Protein AF-A0A523MF58-F1 (afdb_monomer_lite)

Secondary structure (DSSP, 8-state):
-----HHHHHHHHHHHHHHHHHHHHHHTTTS-HHHHHHHHHHHHHHHHHHHHHHH----TTHHHHHHHHHHHHHHHHHH---HHHHHHHHHHHHHHHHHHHH-SSHHHHHHHHHHHHHHHHHHHHHHHHH--HHHHHHHHHHHHHGGGGS-GGG---HHHHHHHHHHHHHHHHHHHHHHHHHHHHHHHHHHHHHHT--

Foldseek 3Di:
DDQPDLVVLLVVLLVLLVVLQVQLVVVVVPDPSQVSLLVSLLVSLLVVLVVVVVPDPDPPCSVVLSVVSVVQSVVCVVVVDDSVVSNCSSLVSSLVSCCQFWDPDDVVSVVSVVLSVVLQVQLVVQCVVPVRSSRSSSSSSSSVSVVSPPPCPVTDTPVNVVVVVVVVVVVVVVVVVVVVVVVVVVVVVVVVVVVVVD

pLDDT: mean 74.12, std 12.48, range [35.06, 91.62]

Structure (mmCIF, N/CA/C/O backbone):
data_AF-A0A523MF58-F1
#
_entry.id   AF-A0A523MF58-F1
#
loop_
_atom_site.group_PDB
_atom_site.id
_atom_site.type_symbol
_atom_site.label_atom_id
_atom_site.label_alt_id
_atom_site.label_comp_id
_atom_site.label_asym_id
_atom_site.label_entity_id
_atom_site.label_seq_id
_atom_site.pdbx_PDB_ins_code
_atom_site.Cartn_x
_atom_site.Cartn_y
_atom_site.Cartn_z
_atom_site.occupancy
_atom_site.B_iso_or_equiv
_atom_site.auth_seq_id
_atom_site.auth_comp_id
_atom_site.auth_asym_id
_atom_site.auth_atom_id
_atom_site.pdbx_PDB_model_num
ATOM 1 N N . MET A 1 1 ? -2.693 -9.053 25.444 1.00 35.06 1 MET A N 1
ATOM 2 C CA . MET A 1 1 ? -2.930 -7.979 24.456 1.00 35.06 1 MET A CA 1
ATOM 3 C C . MET A 1 1 ? -1.608 -7.252 24.247 1.00 35.06 1 MET A C 1
ATOM 5 O O . MET A 1 1 ? -1.161 -6.581 25.163 1.00 35.06 1 MET A O 1
ATOM 9 N N . LYS A 1 2 ? -0.907 -7.496 23.133 1.00 36.31 2 LYS A N 1
ATOM 10 C CA . LYS A 1 2 ? 0.417 -6.910 22.864 1.00 36.31 2 LYS A CA 1
ATOM 11 C C . LYS A 1 2 ? 0.231 -5.767 21.874 1.00 36.31 2 LYS A C 1
ATOM 13 O O . LYS A 1 2 ? -0.264 -5.985 20.770 1.00 36.31 2 LYS A O 1
ATOM 18 N N . THR A 1 3 ? 0.538 -4.555 22.310 1.00 44.19 3 THR A N 1
ATOM 19 C CA . THR A 1 3 ? 0.519 -3.355 21.477 1.00 44.19 3 THR A CA 1
ATOM 20 C C . THR A 1 3 ? 1.434 -3.567 20.265 1.00 44.19 3 THR A C 1
ATOM 22 O O . THR A 1 3 ? 2.572 -4.008 20.434 1.00 44.19 3 THR A O 1
ATOM 25 N N . PRO A 1 4 ? 0.973 -3.317 19.028 1.00 50.34 4 PRO A N 1
ATOM 26 C CA . PRO A 1 4 ? 1.867 -3.330 17.880 1.00 50.34 4 PRO A CA 1
ATOM 27 C C . PRO A 1 4 ? 2.786 -2.111 17.995 1.00 50.34 4 PRO A C 1
ATOM 29 O O . PRO A 1 4 ? 2.349 -0.981 17.795 1.00 50.34 4 PRO A O 1
ATOM 32 N N . SER A 1 5 ? 4.036 -2.340 18.392 1.00 61.09 5 SER A N 1
ATOM 33 C CA . SER A 1 5 ? 5.063 -1.302 18.436 1.00 61.09 5 SER A CA 1
ATOM 34 C C . SER A 1 5 ? 5.631 -1.067 17.034 1.00 61.09 5 SER A C 1
ATOM 36 O O . SER A 1 5 ? 5.569 -1.946 16.170 1.00 61.09 5 SER A O 1
ATOM 38 N N . PHE A 1 6 ? 6.221 0.111 16.822 1.00 63.69 6 PHE A N 1
ATOM 39 C CA . PHE A 1 6 ? 7.037 0.457 15.650 1.00 63.69 6 PHE A CA 1
ATOM 40 C C . PHE A 1 6 ? 7.980 -0.686 15.221 1.00 63.69 6 PHE A C 1
ATOM 42 O O . PHE A 1 6 ? 8.139 -0.956 14.032 1.00 63.69 6 PHE A O 1
ATOM 49 N N . LEU A 1 7 ? 8.508 -1.433 16.198 1.00 66.50 7 LEU A N 1
ATOM 50 C CA . LEU A 1 7 ? 9.392 -2.577 15.996 1.00 66.50 7 LEU A CA 1
ATOM 51 C C . LEU A 1 7 ? 8.755 -3.699 15.159 1.00 66.50 7 LEU A C 1
ATOM 53 O O . LEU A 1 7 ? 9.428 -4.282 14.316 1.00 66.50 7 LEU A O 1
ATOM 57 N N . ASN A 1 8 ? 7.456 -3.973 15.329 1.00 68.50 8 ASN A N 1
ATOM 58 C CA . ASN A 1 8 ? 6.755 -4.982 14.526 1.00 68.50 8 ASN A CA 1
ATOM 59 C C . ASN A 1 8 ? 6.604 -4.533 13.066 1.00 68.50 8 ASN A C 1
ATOM 61 O O . ASN A 1 8 ? 6.704 -5.353 12.156 1.00 68.50 8 ASN A O 1
ATOM 65 N N . GLY A 1 9 ? 6.374 -3.235 12.842 1.00 67.38 9 GLY A N 1
ATOM 66 C CA . GLY A 1 9 ? 6.315 -2.652 11.501 1.00 67.38 9 GLY A CA 1
ATOM 67 C C . GLY A 1 9 ? 7.673 -2.697 10.803 1.00 67.38 9 GLY A C 1
ATOM 68 O O . GLY A 1 9 ? 7.748 -3.121 9.654 1.00 67.38 9 GLY A O 1
ATOM 69 N N . ALA A 1 10 ? 8.744 -2.349 11.519 1.00 71.44 10 ALA A N 1
ATOM 70 C CA . ALA A 1 10 ? 10.113 -2.426 11.015 1.00 71.44 10 ALA A CA 1
ATOM 71 C C . ALA A 1 10 ? 10.551 -3.875 10.731 1.00 71.44 10 ALA A C 1
ATOM 73 O O . ALA A 1 10 ? 11.113 -4.153 9.678 1.00 71.44 10 ALA A O 1
ATOM 74 N N . ALA A 1 11 ? 10.240 -4.828 11.614 1.00 74.00 11 ALA A N 1
ATOM 75 C CA . ALA A 1 11 ? 10.545 -6.241 11.382 1.00 74.00 11 ALA A CA 1
ATOM 76 C C . ALA A 1 11 ? 9.793 -6.801 10.160 1.00 74.00 11 ALA A C 1
ATOM 78 O O . ALA A 1 11 ? 10.375 -7.517 9.345 1.00 74.00 11 ALA A O 1
ATOM 79 N N . LEU A 1 12 ? 8.517 -6.437 9.987 1.00 74.06 12 LEU A N 1
ATOM 80 C CA . LEU A 1 12 ? 7.743 -6.820 8.805 1.00 74.06 12 LEU A CA 1
ATOM 81 C C . LEU A 1 12 ? 8.295 -6.177 7.527 1.00 74.06 12 LEU A C 1
ATOM 83 O O . LEU A 1 12 ? 8.393 -6.853 6.506 1.00 74.06 12 LEU A O 1
ATOM 87 N N . ALA A 1 13 ? 8.679 -4.900 7.586 1.00 78.31 13 ALA A N 1
ATOM 88 C CA . ALA A 1 13 ? 9.340 -4.202 6.486 1.00 78.31 13 ALA A CA 1
ATOM 89 C C . ALA A 1 13 ? 10.620 -4.925 6.048 1.00 78.31 13 ALA A C 1
ATOM 91 O O . ALA A 1 13 ? 10.900 -5.006 4.856 1.00 78.31 13 ALA A O 1
ATOM 92 N N . PHE A 1 14 ? 11.363 -5.490 7.005 1.00 78.56 14 PHE A N 1
ATOM 93 C CA . PHE A 1 14 ? 12.621 -6.194 6.750 1.00 78.56 14 PHE A CA 1
ATOM 94 C C . PHE A 1 14 ? 12.360 -7.528 6.067 1.00 78.56 14 PHE A C 1
ATOM 96 O O . PHE A 1 14 ? 12.978 -7.866 5.062 1.00 78.56 14 PHE A O 1
ATOM 103 N N . ALA A 1 15 ? 11.387 -8.276 6.587 1.00 79.81 15 ALA A N 1
ATOM 104 C CA . ALA A 1 15 ? 10.968 -9.530 5.984 1.00 79.81 15 ALA A CA 1
ATOM 105 C C . ALA A 1 15 ? 10.456 -9.314 4.549 1.00 79.81 15 ALA A C 1
ATOM 107 O O . ALA A 1 15 ? 10.828 -10.059 3.644 1.00 79.81 15 ALA A O 1
ATOM 108 N N . LEU A 1 16 ? 9.652 -8.268 4.326 1.00 79.94 16 LEU A N 1
ATOM 109 C CA . LEU A 1 16 ? 9.151 -7.903 3.000 1.00 79.94 16 LEU A CA 1
ATOM 110 C C . LEU A 1 16 ? 10.267 -7.441 2.059 1.00 79.94 16 LEU A C 1
ATOM 112 O O . LEU A 1 16 ? 10.221 -7.794 0.885 1.00 79.94 16 LEU A O 1
ATOM 116 N N . SER A 1 17 ? 11.265 -6.690 2.536 1.00 80.62 17 SER A N 1
ATOM 117 C CA . SER A 1 17 ? 12.376 -6.238 1.689 1.00 80.62 17 SER A CA 1
ATOM 118 C C . SER A 1 17 ? 13.278 -7.393 1.256 1.00 80.62 17 SER A C 1
ATOM 120 O O . SER A 1 17 ? 13.637 -7.466 0.081 1.00 80.62 17 SER A O 1
ATOM 122 N N . ILE A 1 18 ? 13.573 -8.339 2.155 1.00 83.25 18 ILE A N 1
ATOM 123 C CA . ILE A 1 18 ? 14.303 -9.569 1.817 1.00 83.25 18 ILE A CA 1
ATOM 124 C C . ILE A 1 18 ? 13.501 -10.407 0.823 1.00 83.25 18 ILE A C 1
ATOM 126 O O . ILE A 1 18 ? 14.042 -10.822 -0.201 1.00 83.25 18 ILE A O 1
ATOM 130 N N . ALA A 1 19 ? 12.210 -10.628 1.091 1.00 83.12 19 ALA A N 1
ATOM 131 C CA . ALA A 1 19 ? 11.350 -11.403 0.203 1.00 83.12 19 ALA A CA 1
ATOM 132 C C . ALA A 1 19 ? 11.258 -10.766 -1.191 1.00 83.12 19 ALA A C 1
ATOM 134 O O . ALA A 1 19 ? 11.396 -11.463 -2.191 1.00 83.12 19 ALA A O 1
ATOM 135 N N . ALA A 1 20 ? 11.088 -9.443 -1.265 1.00 80.75 20 ALA A N 1
ATOM 136 C CA . ALA A 1 20 ? 11.040 -8.706 -2.523 1.00 80.75 20 ALA A CA 1
ATOM 137 C C . ALA A 1 20 ? 12.360 -8.797 -3.298 1.00 80.75 20 ALA A C 1
ATOM 139 O O . ALA A 1 20 ? 12.340 -9.021 -4.505 1.00 80.75 20 ALA A O 1
ATOM 140 N N . ALA A 1 21 ? 13.501 -8.666 -2.617 1.00 82.56 21 ALA A N 1
ATOM 141 C CA . ALA A 1 21 ? 14.813 -8.790 -3.242 1.00 82.56 21 ALA A CA 1
ATOM 142 C C . ALA A 1 21 ? 15.069 -10.212 -3.767 1.00 82.56 21 ALA A C 1
ATOM 144 O O . ALA A 1 21 ? 15.533 -10.373 -4.895 1.00 82.56 21 ALA A O 1
ATOM 145 N N . ALA A 1 22 ? 14.717 -11.239 -2.987 1.00 84.31 22 ALA A N 1
ATOM 146 C CA . ALA A 1 22 ? 14.848 -12.638 -3.386 1.00 84.31 22 ALA A CA 1
ATOM 147 C C . ALA A 1 22 ? 13.926 -12.992 -4.565 1.00 84.31 22 ALA A C 1
ATOM 149 O O . ALA A 1 22 ? 14.372 -13.617 -5.529 1.00 84.31 22 ALA A O 1
ATOM 150 N N . LEU A 1 23 ? 12.659 -12.552 -4.531 1.00 84.50 23 LEU A N 1
ATOM 151 C CA . LEU A 1 23 ? 11.741 -12.714 -5.662 1.00 84.50 23 LEU A CA 1
ATOM 152 C C . LEU A 1 23 ? 12.266 -11.986 -6.896 1.00 84.50 23 LEU A C 1
ATOM 154 O O . LEU A 1 23 ? 12.261 -12.570 -7.971 1.00 84.50 23 LEU A O 1
ATOM 158 N N . PHE A 1 24 ? 12.739 -10.744 -6.755 1.00 84.00 24 PHE A N 1
ATOM 159 C CA . PHE A 1 24 ? 13.286 -9.998 -7.884 1.00 84.00 24 PHE A CA 1
ATOM 160 C C . PHE A 1 24 ? 14.450 -10.751 -8.527 1.00 84.00 24 PHE A C 1
ATOM 162 O O . PHE A 1 24 ? 14.416 -10.989 -9.726 1.00 84.00 24 PHE A O 1
ATOM 169 N N . ALA A 1 25 ? 15.437 -11.179 -7.736 1.00 84.56 25 ALA A N 1
ATOM 170 C CA . ALA A 1 25 ? 16.630 -11.854 -8.240 1.00 84.56 25 ALA A CA 1
ATOM 171 C C . ALA A 1 25 ? 16.334 -13.202 -8.918 1.00 84.56 25 ALA A C 1
ATOM 173 O O . ALA A 1 25 ? 17.020 -13.572 -9.864 1.00 84.56 25 ALA A O 1
ATOM 174 N N . THR A 1 26 ? 15.328 -13.938 -8.439 1.00 87.62 26 THR A N 1
ATOM 175 C CA . THR A 1 26 ? 14.958 -15.247 -9.001 1.00 87.62 26 THR A CA 1
ATOM 176 C C . THR A 1 26 ? 14.055 -15.119 -10.225 1.00 87.62 26 THR A C 1
ATOM 178 O O . THR A 1 26 ? 14.286 -15.797 -11.223 1.00 87.62 26 THR A O 1
ATOM 181 N N . LEU A 1 27 ? 13.058 -14.227 -10.203 1.00 82.06 27 LEU A N 1
ATOM 182 C CA . LEU A 1 27 ? 12.156 -14.038 -11.343 1.00 82.06 27 LEU A CA 1
ATOM 183 C C . LEU A 1 27 ? 12.845 -13.365 -12.528 1.00 82.06 27 LEU A C 1
ATOM 185 O O . LEU A 1 27 ? 12.504 -13.689 -13.662 1.00 82.06 27 LEU A O 1
ATOM 189 N N . THR A 1 28 ? 13.807 -12.464 -12.308 1.00 85.44 28 THR A N 1
ATOM 190 C CA . THR A 1 28 ? 14.527 -11.804 -13.413 1.00 85.44 28 THR A CA 1
ATOM 191 C C . THR A 1 28 ? 15.417 -12.752 -14.211 1.00 85.44 28 THR A C 1
ATOM 193 O O . THR A 1 28 ? 15.794 -12.416 -15.330 1.00 85.44 28 THR A O 1
ATOM 196 N N . MET A 1 29 ? 15.717 -13.948 -13.686 1.00 85.69 29 MET A N 1
ATOM 197 C CA . MET A 1 29 ? 16.413 -14.992 -14.447 1.00 85.69 29 MET A CA 1
ATOM 198 C C . MET A 1 29 ? 15.556 -15.555 -15.586 1.00 85.69 29 MET A C 1
ATOM 200 O O . MET A 1 29 ? 16.098 -16.061 -16.563 1.00 85.69 29 MET A O 1
ATOM 204 N N . VAL A 1 30 ? 14.228 -15.485 -15.458 1.00 84.88 30 VAL A N 1
ATOM 205 C CA . VAL A 1 30 ? 13.276 -16.111 -16.391 1.00 84.88 30 VAL A CA 1
ATOM 206 C C . VAL A 1 30 ? 12.402 -15.069 -17.095 1.00 84.88 30 VAL A C 1
ATOM 208 O O . VAL A 1 30 ? 11.995 -15.260 -18.238 1.00 84.88 30 VAL A O 1
ATOM 211 N N . ILE A 1 31 ? 12.104 -13.957 -16.424 1.00 85.50 31 ILE A N 1
ATOM 212 C CA . ILE A 1 31 ? 11.139 -12.942 -16.849 1.00 85.50 31 ILE A CA 1
ATOM 213 C C . ILE A 1 31 ? 11.852 -11.602 -17.041 1.00 85.50 31 ILE A C 1
ATOM 215 O O . ILE A 1 31 ? 12.745 -11.238 -16.277 1.00 85.50 31 ILE A O 1
ATOM 219 N N . MET A 1 32 ? 11.414 -10.815 -18.030 1.00 85.31 32 MET A N 1
ATOM 220 C CA . MET A 1 32 ? 11.931 -9.462 -18.243 1.00 85.31 32 MET A CA 1
ATOM 221 C C . MET A 1 32 ? 11.822 -8.595 -16.973 1.00 85.31 32 MET A C 1
ATOM 223 O O . MET A 1 32 ? 10.729 -8.496 -16.402 1.00 85.31 32 MET A O 1
ATOM 227 N N . PRO A 1 33 ? 12.892 -7.879 -16.571 1.00 79.81 33 PRO A N 1
ATOM 228 C CA . PRO A 1 33 ? 12.916 -7.103 -15.328 1.00 79.81 33 PRO A CA 1
ATOM 229 C C . PRO A 1 33 ? 11.774 -6.092 -15.185 1.00 79.81 33 PRO A C 1
ATOM 231 O O . PRO A 1 33 ? 11.258 -5.889 -14.086 1.00 79.81 33 PRO A O 1
ATOM 234 N N . GLY A 1 34 ? 11.334 -5.498 -16.300 1.00 80.00 34 GLY A N 1
ATOM 235 C CA . GLY A 1 34 ? 10.202 -4.573 -16.314 1.00 80.00 34 GLY A CA 1
ATOM 236 C C . GLY A 1 34 ? 8.901 -5.220 -15.834 1.00 80.00 34 GLY A C 1
ATOM 237 O O . GLY A 1 34 ? 8.190 -4.630 -15.025 1.00 80.00 34 GLY A O 1
ATOM 238 N N . VAL A 1 35 ? 8.610 -6.452 -16.259 1.00 82.62 35 VAL A N 1
ATOM 239 C CA . VAL A 1 35 ? 7.400 -7.185 -15.847 1.00 82.62 35 VAL A CA 1
ATOM 240 C C . VAL A 1 35 ? 7.486 -7.571 -14.371 1.00 82.62 35 VAL A C 1
ATOM 242 O O . VAL A 1 35 ? 6.523 -7.379 -13.628 1.00 82.62 35 VAL A O 1
ATOM 245 N N . VAL A 1 36 ? 8.660 -8.023 -13.918 1.00 84.44 36 VAL A N 1
ATOM 246 C CA . VAL A 1 36 ? 8.889 -8.396 -12.513 1.00 84.44 36 VAL A CA 1
ATOM 247 C C . VAL A 1 36 ? 8.639 -7.212 -11.576 1.00 84.44 36 VAL A C 1
ATOM 249 O O . VAL A 1 36 ? 8.019 -7.382 -10.529 1.00 84.44 36 VAL A O 1
ATOM 252 N N . MET A 1 37 ? 9.040 -5.997 -11.962 1.00 82.44 37 MET A N 1
ATOM 253 C CA . MET A 1 37 ? 8.777 -4.794 -11.164 1.00 82.44 37 MET A CA 1
ATOM 254 C C . MET A 1 37 ? 7.284 -4.499 -10.995 1.00 82.44 37 MET A C 1
ATOM 256 O O . MET A 1 37 ? 6.855 -4.172 -9.890 1.00 82.44 37 MET A O 1
ATOM 260 N N . HIS A 1 38 ? 6.472 -4.666 -12.044 1.00 81.88 38 HIS A N 1
ATOM 261 C CA . HIS A 1 38 ? 5.018 -4.483 -11.943 1.00 81.88 38 HIS A CA 1
ATOM 262 C C . HIS A 1 38 ? 4.400 -5.479 -10.955 1.00 81.88 38 HIS A C 1
ATOM 264 O O . HIS A 1 38 ? 3.568 -5.110 -10.124 1.00 81.88 38 HIS A O 1
ATOM 270 N N . TRP A 1 39 ? 4.860 -6.731 -11.001 1.00 83.31 39 TRP A N 1
ATOM 271 C CA . TRP A 1 39 ? 4.389 -7.798 -10.122 1.00 83.31 39 TRP A CA 1
ATOM 272 C C . TRP A 1 39 ? 4.818 -7.574 -8.674 1.00 83.31 39 TRP A C 1
ATOM 274 O O . TRP A 1 39 ? 4.022 -7.778 -7.758 1.00 83.31 39 TRP A O 1
ATOM 284 N N . LEU A 1 40 ? 6.046 -7.098 -8.458 1.00 83.44 40 LEU A N 1
ATOM 285 C CA . LEU A 1 40 ? 6.534 -6.739 -7.131 1.00 83.44 40 LEU A CA 1
ATOM 286 C C . LEU A 1 40 ? 5.720 -5.599 -6.529 1.00 83.44 40 LEU A C 1
ATOM 288 O O . LEU A 1 40 ? 5.261 -5.738 -5.400 1.00 83.44 40 LEU A O 1
ATOM 292 N N . ILE A 1 41 ? 5.485 -4.513 -7.271 1.00 84.50 41 ILE A N 1
ATOM 293 C CA . ILE A 1 41 ? 4.687 -3.373 -6.791 1.00 84.50 41 ILE A CA 1
ATOM 294 C C . ILE A 1 41 ? 3.281 -3.838 -6.384 1.00 84.50 41 ILE A C 1
ATOM 296 O O . ILE A 1 41 ? 2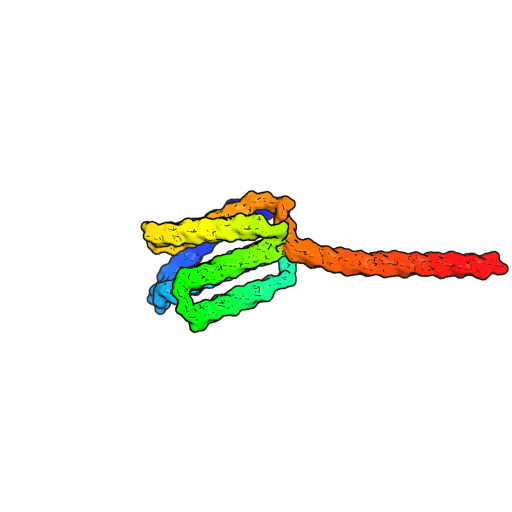.828 -3.545 -5.273 1.00 84.50 41 ILE A O 1
ATOM 300 N N . ALA A 1 42 ? 2.613 -4.608 -7.247 1.00 84.50 42 ALA A N 1
ATOM 301 C CA . ALA A 1 42 ? 1.276 -5.126 -6.974 1.00 84.50 42 ALA A CA 1
ATOM 302 C C . ALA A 1 42 ? 1.253 -6.089 -5.774 1.00 84.50 42 ALA A C 1
ATOM 304 O O . ALA A 1 42 ? 0.379 -5.984 -4.911 1.00 84.50 42 ALA A O 1
ATOM 305 N N . GLY A 1 43 ? 2.229 -6.998 -5.688 1.00 83.50 43 GLY A N 1
ATOM 306 C CA . GLY A 1 43 ? 2.343 -7.982 -4.613 1.00 83.50 43 GLY A CA 1
ATOM 307 C C . GLY A 1 43 ? 2.667 -7.355 -3.257 1.00 83.50 43 GLY A C 1
ATOM 308 O O . GLY A 1 43 ? 2.022 -7.680 -2.260 1.00 83.50 43 GLY A O 1
ATOM 309 N N . LEU A 1 44 ? 3.613 -6.413 -3.210 1.00 81.94 44 LEU A N 1
ATOM 310 C CA . LEU A 1 44 ? 3.973 -5.666 -1.999 1.00 81.94 44 LEU A CA 1
ATOM 311 C C . LEU A 1 44 ? 2.800 -4.819 -1.502 1.00 81.94 44 LEU A C 1
ATOM 313 O O . LEU A 1 44 ? 2.496 -4.829 -0.307 1.00 81.94 44 LEU A O 1
ATOM 317 N N . GLY A 1 45 ? 2.103 -4.132 -2.410 1.00 79.94 45 GLY A N 1
ATOM 318 C CA . GLY A 1 45 ? 0.910 -3.369 -2.059 1.00 79.94 45 GLY A CA 1
ATOM 319 C C . GLY A 1 45 ? -0.234 -4.260 -1.557 1.00 79.94 45 GLY A C 1
ATOM 320 O O . GLY A 1 45 ? -0.888 -3.914 -0.570 1.00 79.94 45 GLY A O 1
ATOM 321 N N . LEU A 1 46 ? -0.433 -5.447 -2.149 1.00 81.25 46 LEU A N 1
ATOM 322 C CA . LEU A 1 46 ? -1.427 -6.412 -1.671 1.00 81.25 46 LEU A CA 1
ATOM 323 C C . LEU A 1 46 ? -1.061 -6.931 -0.279 1.00 81.25 46 LEU A C 1
ATOM 325 O O . LEU A 1 46 ? -1.906 -6.940 0.614 1.00 81.25 46 LEU A O 1
ATOM 329 N N . ALA A 1 47 ? 0.194 -7.341 -0.074 1.00 79.94 47 ALA A N 1
ATOM 330 C CA . ALA A 1 47 ? 0.680 -7.841 1.209 1.00 79.94 47 ALA A CA 1
ATOM 331 C C . ALA A 1 47 ? 0.482 -6.802 2.322 1.00 79.94 47 ALA A C 1
ATOM 333 O O . ALA A 1 47 ? 0.016 -7.129 3.417 1.00 79.94 47 ALA A O 1
ATOM 334 N N . TYR A 1 48 ? 0.764 -5.535 2.019 1.00 76.44 48 TYR A N 1
ATOM 335 C CA . TYR A 1 48 ? 0.545 -4.433 2.943 1.00 76.44 48 TYR A CA 1
ATOM 336 C C . TYR A 1 48 ? -0.945 -4.168 3.212 1.00 76.44 48 TYR A C 1
ATOM 338 O O . TYR A 1 48 ? -1.349 -4.028 4.369 1.00 76.44 48 TYR A O 1
ATOM 346 N N . THR A 1 49 ? -1.787 -4.183 2.177 1.00 74.44 49 THR A N 1
ATOM 347 C CA . THR A 1 49 ? -3.248 -4.104 2.317 1.00 74.44 49 THR A CA 1
ATOM 348 C C . THR A 1 49 ? -3.784 -5.232 3.204 1.00 74.44 49 THR A C 1
ATOM 350 O O . THR A 1 49 ? -4.548 -4.985 4.136 1.00 74.44 49 THR A O 1
ATOM 353 N N . LEU A 1 50 ? -3.339 -6.473 2.999 1.00 77.38 50 LEU A N 1
ATOM 354 C CA . LEU A 1 50 ? -3.726 -7.616 3.829 1.00 77.38 50 LEU A CA 1
ATOM 355 C C . LEU A 1 50 ? -3.266 -7.461 5.283 1.00 77.38 50 LEU A C 1
ATOM 357 O O . LEU A 1 50 ? -4.004 -7.821 6.204 1.00 77.38 50 LEU A O 1
ATOM 361 N N . TYR A 1 51 ? -2.073 -6.907 5.505 1.00 73.12 51 TYR A N 1
ATOM 362 C CA . TYR A 1 51 ? -1.583 -6.585 6.843 1.00 73.12 51 TYR A CA 1
ATOM 363 C C . TYR A 1 51 ? -2.470 -5.543 7.542 1.00 73.12 51 TYR A C 1
ATOM 365 O O . TYR A 1 51 ? -2.861 -5.755 8.693 1.00 73.12 51 TYR A O 1
ATOM 373 N N . LEU A 1 52 ? -2.866 -4.474 6.842 1.00 66.75 52 LEU A N 1
ATOM 374 C CA . LEU A 1 52 ? -3.827 -3.479 7.338 1.00 66.75 52 LEU A CA 1
ATOM 375 C C . LEU A 1 52 ? -5.183 -4.117 7.668 1.00 66.75 52 LEU A C 1
ATOM 377 O O . LEU A 1 52 ? -5.714 -3.915 8.761 1.00 66.75 52 LEU A O 1
ATOM 381 N N . LEU A 1 53 ? -5.711 -4.945 6.762 1.00 67.81 53 LEU A N 1
ATOM 382 C CA . LEU A 1 53 ? -6.978 -5.652 6.952 1.00 67.81 53 LEU A CA 1
ATOM 383 C C . LEU A 1 53 ? -6.925 -6.630 8.125 1.00 67.81 53 LEU A C 1
ATOM 385 O O . LEU A 1 53 ? -7.948 -6.872 8.760 1.00 67.81 53 LEU A O 1
ATOM 389 N N . ARG A 1 54 ? -5.771 -7.240 8.420 1.00 67.06 54 ARG A N 1
ATOM 390 C CA . ARG A 1 54 ? -5.587 -8.117 9.589 1.00 67.06 54 ARG A CA 1
ATOM 391 C C . ARG A 1 54 ? -5.673 -7.373 10.916 1.00 67.06 54 ARG A C 1
ATOM 393 O O . ARG A 1 54 ? -6.033 -7.997 11.909 1.00 67.06 54 ARG A O 1
ATOM 400 N N . GLN A 1 55 ? -5.391 -6.074 10.933 1.00 64.56 55 GLN A N 1
ATOM 401 C CA . GLN A 1 55 ? -5.494 -5.263 12.145 1.00 64.56 55 GLN A CA 1
ATOM 402 C C . GLN A 1 55 ? -6.908 -4.734 12.414 1.00 64.56 55 GLN A C 1
ATOM 404 O O . GLN A 1 55 ? -7.191 -4.337 13.544 1.00 64.56 55 GLN A O 1
ATOM 409 N N . THR A 1 56 ? -7.806 -4.726 11.425 1.00 61.56 56 THR A N 1
ATOM 410 C CA . THR A 1 56 ? -9.182 -4.243 11.595 1.00 61.56 56 THR A CA 1
ATOM 411 C C . THR A 1 56 ? -10.136 -5.345 12.069 1.00 61.56 56 THR A C 1
ATOM 413 O O . THR A 1 56 ? -10.145 -6.465 11.565 1.00 61.56 56 THR A O 1
ATOM 416 N N . VAL A 1 57 ? -10.975 -5.008 13.057 1.00 52.56 57 VAL A N 1
ATOM 417 C CA . VAL A 1 57 ? -11.983 -5.911 13.657 1.00 52.56 57 VAL A CA 1
ATOM 418 C C . VAL A 1 57 ? -13.247 -6.020 12.781 1.00 52.56 57 VAL A C 1
ATOM 420 O O . VAL A 1 57 ? -13.996 -6.992 12.871 1.00 52.56 57 VAL A O 1
ATOM 423 N N . ALA A 1 58 ? -13.475 -5.053 11.886 1.00 54.38 58 ALA A N 1
ATOM 424 C CA . ALA A 1 58 ? -14.620 -5.034 10.981 1.00 54.38 58 ALA A CA 1
ATOM 425 C C . ALA A 1 58 ? -14.471 -6.090 9.865 1.00 54.38 58 ALA A C 1
ATOM 427 O O . ALA A 1 58 ? -13.566 -6.018 9.033 1.00 54.38 58 ALA A O 1
ATOM 428 N N . ARG A 1 59 ? -15.375 -7.082 9.836 1.00 54.03 59 ARG A N 1
ATOM 429 C CA . ARG A 1 59 ? -15.390 -8.145 8.807 1.00 54.03 59 ARG A CA 1
ATOM 430 C C . ARG A 1 59 ? -15.966 -7.682 7.465 1.00 54.03 59 ARG A C 1
ATOM 432 O O . ARG A 1 59 ? -15.618 -8.248 6.431 1.00 54.03 59 ARG A O 1
ATOM 439 N N . VAL A 1 60 ? -16.821 -6.661 7.474 1.00 54.44 60 VAL A N 1
ATOM 440 C CA . VAL A 1 60 ? -17.530 -6.170 6.285 1.00 54.44 60 VAL A CA 1
ATOM 441 C C . VAL A 1 60 ? -16.596 -5.267 5.468 1.00 54.44 60 VAL A C 1
ATOM 443 O O . VAL A 1 60 ? -16.011 -4.329 6.003 1.00 54.44 60 VAL A O 1
ATOM 446 N N . GLY A 1 61 ? -16.406 -5.582 4.183 1.00 64.31 61 GLY A N 1
ATOM 447 C CA . GLY A 1 61 ? -15.577 -4.804 3.246 1.00 64.31 61 GLY A CA 1
ATOM 448 C C . GLY A 1 61 ? -14.183 -5.373 2.949 1.00 64.31 61 GLY A C 1
ATOM 449 O O . GLY A 1 61 ? -13.533 -4.922 2.007 1.00 64.31 61 GLY A O 1
ATOM 450 N N . ARG A 1 62 ? -13.723 -6.401 3.683 1.00 73.06 62 ARG A N 1
ATOM 451 C CA . ARG A 1 62 ? -12.406 -7.033 3.442 1.00 73.06 62 ARG A CA 1
ATOM 452 C C . ARG A 1 62 ? -12.326 -7.676 2.059 1.00 73.06 62 ARG A C 1
ATOM 454 O O . ARG A 1 62 ? -11.386 -7.424 1.315 1.00 73.06 62 ARG A O 1
ATOM 461 N N . VAL A 1 63 ? -13.341 -8.469 1.715 1.00 78.69 63 VAL A N 1
ATOM 462 C CA . VAL A 1 63 ? -13.435 -9.138 0.409 1.00 78.69 63 VAL A CA 1
ATOM 463 C C . VAL A 1 63 ? -13.531 -8.105 -0.708 1.00 78.69 63 VAL A C 1
ATOM 465 O O . VAL A 1 63 ? -12.814 -8.212 -1.692 1.00 78.69 63 VAL A O 1
ATOM 468 N N . THR A 1 64 ? -14.338 -7.059 -0.522 1.00 81.31 64 THR A N 1
ATOM 469 C CA . THR A 1 64 ? -14.492 -5.975 -1.498 1.00 81.31 64 THR A CA 1
ATOM 470 C C . THR A 1 64 ? -13.181 -5.231 -1.727 1.00 81.31 64 THR A C 1
ATOM 472 O O . THR A 1 64 ? -12.831 -4.953 -2.864 1.00 81.31 64 THR A O 1
ATOM 475 N N . THR A 1 65 ? -12.414 -4.968 -0.665 1.00 81.31 65 THR A N 1
ATOM 476 C CA . THR A 1 65 ? -11.106 -4.305 -0.766 1.00 81.31 65 THR A CA 1
ATOM 477 C C . THR A 1 65 ? -10.103 -5.157 -1.539 1.00 81.31 65 THR A C 1
ATOM 479 O O . THR A 1 65 ? -9.416 -4.647 -2.419 1.00 81.31 65 THR A O 1
ATOM 482 N N . VAL A 1 66 ? -10.043 -6.462 -1.256 1.00 83.50 66 VAL A N 1
ATOM 483 C CA . VAL A 1 66 ? -9.178 -7.390 -2.001 1.00 83.50 66 VAL A CA 1
ATOM 484 C C . VAL A 1 66 ? -9.634 -7.509 -3.457 1.00 83.50 66 VAL A C 1
ATOM 486 O O . VAL A 1 66 ? -8.799 -7.483 -4.352 1.00 83.50 66 VAL A O 1
ATOM 489 N N . ALA A 1 67 ? -10.941 -7.570 -3.713 1.00 85.25 67 ALA A N 1
ATOM 490 C CA . ALA A 1 67 ? -11.486 -7.620 -5.066 1.00 85.25 67 ALA A CA 1
ATOM 491 C C . ALA A 1 67 ? -11.135 -6.357 -5.867 1.00 85.25 67 ALA A C 1
ATOM 493 O O . ALA A 1 67 ? -10.612 -6.469 -6.971 1.00 85.25 67 ALA A O 1
ATOM 494 N N . VAL A 1 68 ? -11.344 -5.165 -5.295 1.00 85.50 68 VAL A N 1
ATOM 495 C CA . VAL A 1 68 ? -10.944 -3.887 -5.909 1.00 85.50 68 VAL A CA 1
ATOM 496 C C . VAL A 1 68 ? -9.440 -3.861 -6.166 1.00 85.50 68 VAL A C 1
ATOM 498 O O . VAL A 1 68 ? -9.020 -3.431 -7.238 1.00 85.50 68 VAL A O 1
ATOM 501 N N . TRP A 1 69 ? -8.635 -4.383 -5.234 1.00 89.06 69 TRP A N 1
ATOM 502 C CA . TRP A 1 69 ? -7.194 -4.487 -5.426 1.00 89.06 69 TRP A CA 1
ATOM 503 C C . TRP A 1 69 ? -6.831 -5.359 -6.629 1.00 89.06 69 TRP A C 1
ATOM 505 O O . TRP A 1 69 ? -6.097 -4.918 -7.511 1.00 89.06 69 TRP A O 1
ATOM 515 N N . CYS A 1 70 ? -7.381 -6.573 -6.699 1.00 86.88 70 CYS A N 1
ATOM 516 C CA . CYS A 1 70 ? -7.147 -7.492 -7.809 1.00 86.88 70 CYS A CA 1
ATOM 517 C C . CYS A 1 70 ? -7.600 -6.898 -9.148 1.00 86.88 70 CYS A C 1
ATOM 519 O O . CYS A 1 70 ? -6.865 -6.992 -10.127 1.00 86.88 70 CYS A O 1
ATOM 521 N N . ILE A 1 71 ? -8.767 -6.248 -9.186 1.00 88.56 71 ILE A N 1
ATOM 522 C CA . ILE A 1 71 ? -9.273 -5.572 -10.388 1.00 88.56 71 ILE A CA 1
ATOM 523 C C . ILE A 1 71 ? -8.313 -4.456 -10.816 1.00 88.56 71 ILE A C 1
ATOM 525 O O . ILE A 1 71 ? -7.964 -4.379 -11.991 1.00 88.56 71 ILE A O 1
ATOM 529 N N . GLY A 1 72 ? -7.840 -3.633 -9.875 1.00 86.31 72 GLY A N 1
ATOM 530 C CA . GLY A 1 72 ? -6.861 -2.579 -10.145 1.00 86.31 72 GLY A CA 1
ATOM 531 C C . GLY A 1 72 ? -5.558 -3.130 -10.725 1.00 86.31 72 GLY A C 1
ATOM 532 O O . GLY A 1 72 ? -5.074 -2.631 -11.739 1.00 86.31 72 GLY A O 1
ATOM 533 N N . THR A 1 73 ? -5.029 -4.212 -10.147 1.00 87.06 73 THR A N 1
ATOM 534 C CA . THR A 1 73 ? -3.828 -4.884 -10.660 1.00 87.06 73 THR A CA 1
ATOM 535 C C . THR A 1 73 ? -4.042 -5.438 -12.072 1.00 87.06 73 THR A C 1
ATOM 537 O O . THR A 1 73 ? -3.218 -5.193 -12.954 1.00 87.06 73 THR A O 1
ATOM 540 N N . VAL A 1 74 ? -5.160 -6.125 -12.329 1.00 88.00 74 VAL A N 1
ATOM 541 C CA . VAL A 1 74 ? -5.483 -6.642 -13.671 1.00 88.00 74 VAL A CA 1
ATOM 542 C C . VAL A 1 74 ? -5.619 -5.498 -14.676 1.00 88.00 74 VAL A C 1
ATOM 544 O O . VAL A 1 74 ? -5.059 -5.583 -15.765 1.00 88.00 74 VAL A O 1
ATOM 547 N N . ALA A 1 75 ? -6.275 -4.397 -14.302 1.00 87.25 75 ALA A N 1
ATOM 548 C CA . ALA A 1 75 ? -6.387 -3.217 -15.153 1.00 87.25 75 ALA A CA 1
ATOM 549 C C . ALA A 1 75 ? -5.005 -2.642 -15.495 1.00 87.25 75 ALA A C 1
ATOM 551 O O . ALA A 1 75 ? -4.712 -2.419 -16.667 1.00 87.25 75 ALA A O 1
ATOM 552 N N . THR A 1 76 ? -4.111 -2.477 -14.513 1.00 86.69 76 THR A N 1
ATOM 553 C CA . THR A 1 76 ? -2.742 -2.019 -14.806 1.00 86.69 76 THR A CA 1
ATOM 554 C C . THR A 1 76 ? -1.985 -2.975 -15.722 1.00 86.69 76 THR A C 1
ATOM 556 O O . THR A 1 76 ? -1.166 -2.530 -16.513 1.00 86.69 76 THR A O 1
ATOM 559 N N . TRP A 1 77 ? -2.273 -4.274 -15.689 1.00 84.44 77 TRP A N 1
ATOM 560 C CA . TRP A 1 77 ? -1.637 -5.206 -16.612 1.00 84.44 77 TRP A CA 1
ATOM 561 C C . TRP A 1 77 ? -2.179 -5.061 -18.042 1.00 84.44 77 TRP A C 1
ATOM 563 O O . TRP A 1 77 ? -1.398 -4.941 -18.984 1.00 84.44 77 TRP A O 1
ATOM 573 N N . VAL A 1 78 ? -3.503 -4.968 -18.199 1.00 85.75 78 VAL A N 1
ATOM 574 C CA . VAL A 1 78 ? -4.172 -4.810 -19.504 1.00 85.75 78 VAL A CA 1
ATOM 575 C C . VAL A 1 78 ? -3.784 -3.500 -20.189 1.00 85.75 78 VAL A C 1
ATOM 577 O O . VAL A 1 78 ? -3.492 -3.494 -21.381 1.00 85.75 78 VAL A O 1
ATOM 580 N N . PHE A 1 79 ? -3.747 -2.394 -19.445 1.00 86.00 79 PHE A N 1
ATOM 581 C CA . PHE A 1 79 ? -3.396 -1.086 -20.001 1.00 86.00 79 PHE A CA 1
ATOM 582 C C . PHE A 1 79 ? -1.885 -0.868 -20.137 1.00 86.00 79 PHE A C 1
ATOM 584 O O . PHE A 1 79 ? -1.483 0.083 -20.801 1.00 86.00 79 PHE A O 1
ATOM 591 N N . SER A 1 80 ? -1.062 -1.725 -19.516 1.00 81.00 80 SER A N 1
ATOM 592 C CA . SER A 1 80 ? 0.408 -1.659 -19.537 1.00 81.00 80 SER A CA 1
ATOM 593 C C . SER A 1 80 ? 0.965 -0.224 -19.404 1.00 81.00 80 SER A C 1
ATOM 595 O O . SER A 1 80 ? 1.733 0.224 -20.260 1.00 81.00 80 SER A O 1
ATOM 597 N N . PRO A 1 81 ? 0.566 0.543 -18.368 1.00 80.50 81 PRO A N 1
ATOM 598 C CA . PRO A 1 81 ? 1.026 1.908 -18.186 1.00 80.50 81 PRO A CA 1
ATOM 599 C C . PRO A 1 81 ? 2.510 1.933 -17.791 1.00 80.50 81 PRO A C 1
ATOM 601 O O . PRO A 1 81 ? 3.100 0.921 -17.410 1.00 80.50 81 PRO A O 1
ATOM 604 N N . SER A 1 82 ? 3.131 3.113 -17.856 1.00 86.44 82 SER A N 1
ATOM 605 C CA . SER A 1 82 ? 4.523 3.278 -17.426 1.00 86.44 82 SER A CA 1
ATOM 606 C C . SER A 1 82 ? 4.713 2.872 -15.956 1.00 86.44 82 SER A C 1
ATOM 608 O O . SER A 1 82 ? 3.798 2.986 -15.136 1.00 86.44 82 SER A O 1
ATOM 610 N N . LEU A 1 83 ? 5.928 2.445 -15.589 1.00 80.75 83 LEU A N 1
ATOM 611 C CA . LEU A 1 83 ? 6.246 1.985 -14.228 1.00 80.75 83 LEU A CA 1
ATOM 612 C C . LEU A 1 83 ? 5.874 3.026 -13.158 1.00 80.75 83 LEU A C 1
ATOM 614 O O . LEU A 1 83 ? 5.340 2.672 -12.107 1.00 80.75 83 LEU A O 1
ATOM 618 N N . ALA A 1 84 ? 6.094 4.311 -13.447 1.00 82.38 84 ALA A N 1
ATOM 619 C CA . ALA A 1 84 ? 5.724 5.410 -12.560 1.00 82.38 84 ALA A CA 1
ATOM 620 C C . ALA A 1 84 ? 4.204 5.495 -12.338 1.00 82.38 84 ALA A C 1
ATOM 622 O O . ALA A 1 84 ? 3.761 5.642 -11.200 1.00 82.38 84 ALA A O 1
ATOM 623 N N . MET A 1 85 ? 3.395 5.345 -13.393 1.00 81.75 85 MET A N 1
ATOM 624 C CA . MET A 1 85 ? 1.935 5.314 -13.262 1.00 81.75 85 MET A CA 1
ATOM 625 C C . MET A 1 85 ? 1.472 4.092 -12.470 1.00 81.75 85 MET A C 1
ATOM 627 O O . MET A 1 85 ? 0.648 4.245 -11.572 1.00 81.75 85 MET A O 1
ATOM 631 N N . THR A 1 86 ? 2.031 2.906 -12.728 1.00 83.12 86 THR A N 1
ATOM 632 C CA . THR A 1 86 ? 1.724 1.691 -11.951 1.00 83.12 86 THR A CA 1
ATOM 633 C C . THR A 1 86 ? 1.978 1.904 -10.459 1.00 83.12 86 THR A C 1
ATOM 635 O O . THR A 1 86 ? 1.150 1.521 -9.628 1.00 83.12 86 THR A O 1
ATOM 638 N N . LEU A 1 87 ? 3.100 2.542 -10.120 1.00 82.75 87 LEU A N 1
ATOM 639 C CA . LEU A 1 87 ? 3.486 2.855 -8.749 1.00 82.75 87 LEU A CA 1
ATOM 640 C C . LEU A 1 87 ? 2.501 3.837 -8.097 1.00 82.75 87 LEU A C 1
ATOM 642 O O . LEU A 1 87 ? 2.002 3.566 -7.006 1.00 82.75 87 LEU A O 1
ATOM 646 N N . ILE A 1 88 ? 2.168 4.935 -8.782 1.00 83.94 88 ILE A N 1
ATOM 647 C CA . ILE A 1 88 ? 1.212 5.943 -8.296 1.00 83.94 88 ILE A CA 1
ATOM 648 C C . ILE A 1 88 ? -0.175 5.330 -8.089 1.00 83.94 88 ILE A C 1
ATOM 650 O O . ILE A 1 88 ? -0.792 5.580 -7.057 1.00 83.94 88 ILE A O 1
ATOM 654 N N . ILE A 1 89 ? -0.653 4.503 -9.025 1.00 85.50 89 ILE A N 1
ATOM 655 C CA . ILE A 1 89 ? -1.961 3.840 -8.929 1.00 85.50 89 ILE A CA 1
ATOM 656 C C . ILE A 1 89 ? -2.015 2.952 -7.685 1.00 85.50 89 ILE A C 1
ATOM 658 O O . ILE A 1 89 ? -2.916 3.107 -6.865 1.00 85.50 89 ILE A O 1
ATOM 662 N N . HIS A 1 90 ? -1.042 2.055 -7.503 1.00 83.69 90 HIS A N 1
ATOM 663 C CA . HIS A 1 90 ? -1.058 1.124 -6.372 1.00 83.69 90 HIS A CA 1
ATOM 664 C C . HIS A 1 90 ? -0.854 1.839 -5.031 1.00 83.69 90 HIS A C 1
ATOM 666 O O . HIS A 1 90 ? -1.542 1.514 -4.063 1.00 83.69 90 HIS A O 1
ATOM 672 N N . VAL A 1 91 ? 0.027 2.843 -4.960 1.00 81.81 91 VAL A N 1
ATOM 673 C CA . VAL A 1 91 ? 0.216 3.639 -3.735 1.00 81.81 91 VAL A CA 1
ATOM 674 C C . VAL A 1 91 ? -1.024 4.479 -3.423 1.00 81.81 91 VAL A C 1
ATOM 676 O O . VAL A 1 91 ? -1.464 4.510 -2.275 1.00 81.81 91 VAL A O 1
ATOM 679 N N . GLY A 1 92 ? -1.640 5.097 -4.432 1.00 80.50 92 GLY A N 1
ATOM 680 C CA . GLY A 1 92 ? -2.899 5.826 -4.287 1.00 80.50 92 GLY A CA 1
ATOM 681 C C . GLY A 1 92 ? -4.037 4.923 -3.812 1.00 80.50 92 GLY A C 1
ATOM 682 O O . GLY A 1 92 ? -4.819 5.313 -2.950 1.00 80.50 92 GLY A O 1
ATOM 683 N N . MET A 1 93 ? -4.091 3.682 -4.296 1.00 81.00 93 MET A N 1
ATOM 684 C CA . MET A 1 93 ? -5.082 2.700 -3.862 1.00 81.00 93 MET A CA 1
ATOM 685 C C . MET A 1 93 ? -4.877 2.301 -2.391 1.00 81.00 93 MET A C 1
ATOM 687 O O . MET A 1 93 ? -5.843 2.289 -1.630 1.00 81.00 93 MET A O 1
ATOM 691 N N . VAL A 1 94 ? -3.629 2.069 -1.952 1.00 79.69 94 VAL A N 1
ATOM 692 C CA . VAL A 1 94 ? -3.298 1.863 -0.523 1.00 79.69 94 VAL A CA 1
ATOM 693 C C . VAL A 1 94 ? -3.722 3.067 0.317 1.00 79.69 94 VAL A C 1
ATOM 695 O O . VAL A 1 94 ? -4.317 2.890 1.380 1.00 79.69 94 VAL A O 1
ATOM 698 N N . TRP A 1 95 ? -3.439 4.280 -0.159 1.00 81.25 95 TRP A N 1
ATOM 699 C CA . TRP A 1 95 ? -3.814 5.521 0.514 1.00 81.25 95 TRP A CA 1
ATOM 700 C C . TRP A 1 95 ? -5.336 5.645 0.671 1.00 81.25 95 TRP A C 1
ATOM 702 O O . TRP A 1 95 ? -5.812 5.844 1.785 1.00 81.25 95 TRP A O 1
ATOM 712 N N . ILE A 1 96 ? -6.122 5.418 -0.389 1.00 73.06 96 ILE A N 1
ATOM 713 C CA . ILE A 1 96 ? -7.596 5.435 -0.324 1.00 73.06 96 ILE A CA 1
ATOM 714 C C . ILE A 1 96 ? -8.110 4.409 0.691 1.00 73.06 96 ILE A C 1
ATOM 716 O O . ILE A 1 96 ? -8.974 4.731 1.507 1.00 73.06 96 ILE A O 1
ATOM 720 N N . ILE A 1 97 ? -7.567 3.186 0.679 1.00 72.38 97 ILE A N 1
ATOM 721 C CA . ILE A 1 97 ? -7.930 2.141 1.647 1.00 72.38 97 ILE A CA 1
ATOM 722 C C . ILE A 1 97 ? -7.618 2.618 3.070 1.00 72.38 97 ILE A C 1
ATOM 724 O O . ILE A 1 97 ? -8.442 2.457 3.971 1.00 72.38 97 ILE A O 1
ATOM 728 N N . ARG A 1 98 ? -6.460 3.247 3.294 1.00 71.31 98 ARG A N 1
ATOM 729 C CA . ARG A 1 98 ? -6.079 3.737 4.621 1.00 71.31 98 ARG A CA 1
ATOM 730 C C . ARG A 1 98 ? -6.973 4.884 5.091 1.00 71.31 98 ARG A C 1
ATOM 732 O O . ARG A 1 98 ? -7.420 4.852 6.237 1.00 71.31 98 ARG A O 1
ATOM 739 N N . VAL A 1 99 ? -7.310 5.825 4.211 1.00 68.75 99 VAL A N 1
ATOM 740 C CA . VAL A 1 99 ? -8.258 6.913 4.494 1.00 68.75 99 VAL A CA 1
ATOM 741 C C . VAL A 1 99 ? -9.635 6.351 4.845 1.00 68.75 99 VAL A C 1
ATOM 743 O O . VAL A 1 99 ? -10.208 6.733 5.864 1.00 68.75 99 VAL A O 1
ATOM 746 N N . LEU A 1 100 ? -10.139 5.393 4.061 1.00 67.31 100 LEU A N 1
ATOM 747 C CA . LEU A 1 100 ? -11.462 4.797 4.254 1.00 67.31 100 LEU A CA 1
ATOM 748 C C . LEU A 1 100 ? -11.573 4.018 5.573 1.00 67.31 100 LEU A C 1
ATOM 750 O O . LEU A 1 100 ? -12.601 4.074 6.251 1.00 67.31 100 LEU A O 1
ATOM 754 N N . TYR A 1 101 ? -10.522 3.282 5.940 1.00 64.31 101 TYR A N 1
ATOM 755 C CA . TYR A 1 101 ? -10.533 2.446 7.138 1.00 64.31 101 TYR A CA 1
ATOM 756 C C . TYR A 1 101 ? -10.117 3.187 8.409 1.00 64.31 101 TYR A C 1
ATOM 758 O O . TYR A 1 101 ? -10.572 2.800 9.483 1.00 64.31 101 TYR A O 1
ATOM 766 N N . PHE A 1 102 ? -9.278 4.224 8.337 1.00 61.12 102 PHE A N 1
ATOM 767 C CA . PHE A 1 102 ? -8.663 4.806 9.533 1.00 61.12 102 PHE A CA 1
ATOM 768 C C . PHE A 1 102 ? -8.870 6.317 9.705 1.00 61.12 102 PHE A C 1
ATOM 770 O O . PHE A 1 102 ? -8.747 6.786 10.829 1.00 61.12 102 PHE A O 1
ATOM 777 N N . SER A 1 103 ? -9.230 7.108 8.692 1.00 57.72 103 SER A N 1
ATOM 778 C CA . SER A 1 103 ? -9.342 8.567 8.870 1.00 57.72 103 SER A CA 1
ATOM 779 C C . SER A 1 103 ? -10.755 9.022 9.265 1.00 57.72 103 SER A C 1
ATOM 781 O O . SER A 1 103 ? -11.740 8.667 8.626 1.00 57.72 103 SER A O 1
ATOM 783 N N . ASN A 1 104 ? -10.856 9.862 10.303 1.00 52.25 104 ASN A N 1
ATOM 784 C CA . ASN A 1 104 ? -12.090 10.547 10.718 1.00 52.25 104 ASN A CA 1
ATOM 785 C C . ASN A 1 104 ? -11.931 12.079 10.565 1.00 52.25 104 ASN A C 1
ATOM 787 O O . ASN A 1 104 ? -12.040 12.823 11.537 1.00 52.25 104 ASN A O 1
ATOM 791 N N . GLY A 1 105 ? -11.575 12.537 9.356 1.00 59.50 105 GLY A N 1
ATOM 792 C CA . GLY A 1 105 ? -11.353 13.952 9.015 1.00 59.50 105 GLY A CA 1
ATOM 793 C C . GLY A 1 105 ? -10.374 14.154 7.845 1.00 59.50 105 GLY A C 1
ATO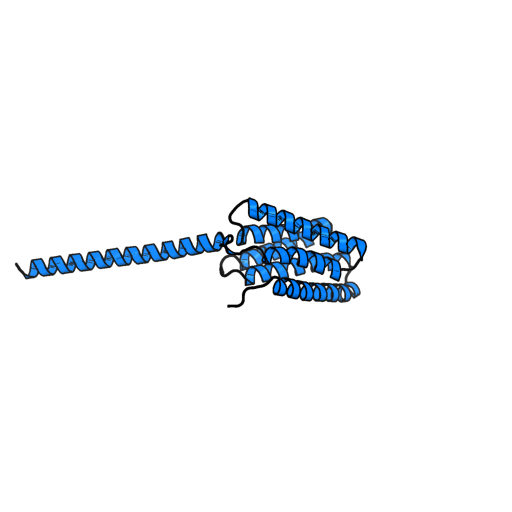M 794 O O . GLY A 1 105 ? -9.633 13.239 7.492 1.00 59.50 105 GLY A O 1
ATOM 795 N N . ALA A 1 106 ? -10.349 15.358 7.258 1.00 61.56 106 ALA A N 1
ATOM 796 C CA . ALA A 1 106 ? -9.476 15.699 6.123 1.00 61.56 106 ALA A CA 1
ATOM 797 C C . ALA A 1 106 ? -7.989 15.844 6.511 1.00 61.56 106 ALA A C 1
ATOM 799 O O . ALA A 1 106 ? -7.106 15.505 5.728 1.00 61.56 106 ALA A O 1
ATOM 800 N N . LEU A 1 107 ? -7.701 16.299 7.738 1.00 61.28 107 LEU A N 1
ATOM 801 C CA . LEU A 1 107 ? -6.330 16.520 8.219 1.00 61.28 107 LEU A CA 1
ATOM 802 C C . LEU A 1 107 ? -5.509 15.217 8.357 1.00 61.28 107 LEU A C 1
ATOM 804 O O . LEU A 1 107 ? -4.392 15.178 7.840 1.00 61.28 107 LEU A O 1
ATOM 808 N N . PRO A 1 108 ? -6.028 14.123 8.957 1.00 64.31 108 PRO A N 1
ATOM 809 C CA . PRO A 1 108 ? -5.332 12.834 8.953 1.00 64.31 108 PRO A CA 1
ATOM 810 C C . PRO A 1 108 ? -5.107 12.265 7.546 1.00 64.31 108 PRO A C 1
ATOM 812 O O . PRO A 1 108 ? -4.075 11.648 7.306 1.00 64.31 108 PRO A O 1
ATOM 815 N N . ALA A 1 109 ? -6.037 12.496 6.613 1.00 67.00 109 ALA A N 1
ATOM 816 C CA . ALA A 1 109 ? -5.912 12.032 5.230 1.00 67.00 109 ALA A CA 1
ATOM 817 C C . ALA A 1 109 ? -4.793 12.764 4.465 1.00 67.00 109 ALA A C 1
ATOM 819 O O . ALA A 1 109 ? -4.065 12.140 3.692 1.00 67.00 109 ALA A O 1
ATOM 820 N N . LEU A 1 110 ? -4.626 14.068 4.718 1.00 70.81 110 LEU A N 1
ATOM 821 C CA . LEU A 1 110 ? -3.537 14.892 4.180 1.00 70.81 110 LEU A CA 1
ATOM 822 C C . LEU A 1 110 ? -2.172 14.499 4.753 1.00 70.81 110 LEU A C 1
ATOM 824 O O . LEU A 1 110 ? -1.207 14.392 3.999 1.00 70.81 110 LEU A O 1
ATOM 828 N N . LEU A 1 111 ? -2.086 14.243 6.062 1.00 69.81 111 LEU A N 1
ATOM 829 C CA . LEU A 1 111 ? -0.853 13.742 6.681 1.00 69.81 111 LEU A CA 1
ATOM 830 C C . LEU A 1 111 ? -0.468 12.367 6.133 1.00 69.81 111 LEU A C 1
ATOM 832 O O . LEU A 1 111 ? 0.706 12.118 5.869 1.00 69.81 111 LEU A O 1
ATOM 836 N N . ASP A 1 112 ? -1.452 11.497 5.913 1.00 72.88 112 ASP A N 1
ATOM 837 C CA . ASP A 1 112 ? -1.213 10.179 5.336 1.00 72.88 112 ASP A CA 1
ATOM 838 C C . ASP A 1 112 ? -0.782 10.242 3.862 1.00 72.88 112 ASP A C 1
ATOM 840 O O . ASP A 1 112 ? 0.090 9.482 3.428 1.00 72.88 112 ASP A O 1
ATOM 844 N N . LEU A 1 113 ? -1.335 11.194 3.101 1.00 77.19 113 LEU A N 1
ATOM 845 C CA . LEU A 1 113 ? -0.898 11.474 1.735 1.00 77.19 113 LEU A CA 1
ATOM 846 C C . LEU A 1 113 ? 0.543 11.994 1.724 1.00 77.19 113 LEU A C 1
ATOM 848 O O . LEU A 1 113 ? 1.371 11.484 0.972 1.00 77.19 113 LEU A O 1
ATOM 852 N N . GLY A 1 114 ? 0.855 12.964 2.587 1.00 78.56 114 GLY A N 1
ATOM 853 C CA . GLY A 1 114 ? 2.198 13.523 2.728 1.00 78.56 114 GLY A CA 1
ATOM 854 C C . GLY A 1 114 ? 3.225 12.464 3.124 1.00 78.56 114 GLY A C 1
ATOM 855 O O . GLY A 1 114 ? 4.305 12.399 2.542 1.00 78.56 114 GLY A O 1
ATOM 856 N N . LEU A 1 115 ? 2.872 11.570 4.049 1.00 79.56 115 LEU A N 1
ATOM 857 C CA . LEU A 1 115 ? 3.743 10.471 4.456 1.00 79.56 115 LEU A CA 1
ATOM 858 C C . LEU A 1 115 ? 3.915 9.423 3.349 1.00 79.56 115 LEU A C 1
ATOM 860 O O . LEU A 1 115 ? 5.013 8.904 3.156 1.00 79.56 115 LEU A O 1
ATOM 864 N N . SER A 1 116 ? 2.853 9.121 2.599 1.00 80.44 116 SER A N 1
ATOM 865 C CA . SER A 1 116 ? 2.922 8.214 1.446 1.00 80.44 116 SER A CA 1
ATOM 866 C C . SER A 1 116 ? 3.782 8.791 0.324 1.00 80.44 116 SER A C 1
ATOM 868 O O . SER A 1 116 ? 4.597 8.064 -0.240 1.00 80.44 116 SER A O 1
ATOM 870 N N . ALA A 1 117 ? 3.687 10.099 0.073 1.00 80.38 117 ALA A N 1
ATOM 871 C CA . ALA A 1 117 ? 4.555 10.813 -0.855 1.00 80.38 117 ALA A CA 1
ATOM 872 C C . ALA A 1 117 ? 6.018 10.822 -0.382 1.00 80.38 117 ALA A C 1
ATOM 874 O O . ALA A 1 117 ? 6.917 10.542 -1.173 1.00 80.38 117 ALA A O 1
ATOM 875 N N . LEU A 1 118 ? 6.264 11.068 0.909 1.00 82.69 118 LEU A N 1
ATOM 876 C CA . LEU A 1 118 ? 7.609 11.044 1.486 1.00 82.69 118 LEU A CA 1
ATOM 877 C C . LEU A 1 118 ? 8.234 9.643 1.419 1.00 82.69 118 LEU A C 1
ATOM 879 O O . LEU A 1 118 ? 9.404 9.506 1.070 1.00 82.69 118 LEU A O 1
ATOM 883 N N . ALA A 1 119 ? 7.454 8.598 1.703 1.00 83.19 119 ALA A N 1
ATOM 884 C CA . ALA A 1 119 ? 7.900 7.212 1.585 1.00 83.19 119 ALA A CA 1
ATOM 885 C C . ALA A 1 119 ? 8.264 6.862 0.138 1.00 83.19 119 ALA A C 1
ATOM 887 O O . ALA A 1 119 ? 9.305 6.252 -0.107 1.00 83.19 119 ALA A O 1
ATOM 888 N N . LEU A 1 120 ? 7.429 7.281 -0.818 1.00 81.50 120 LEU A N 1
ATOM 889 C CA . LEU A 1 120 ? 7.688 7.157 -2.252 1.00 81.50 120 LEU A CA 1
ATOM 890 C C . LEU A 1 120 ? 8.991 7.850 -2.644 1.00 81.50 120 LEU A C 1
ATOM 892 O O . LEU A 1 120 ? 9.841 7.230 -3.277 1.00 81.50 120 LEU A O 1
ATOM 896 N N . ALA A 1 121 ? 9.168 9.105 -2.229 1.00 84.19 121 ALA A N 1
ATOM 897 C CA . ALA A 1 121 ? 10.367 9.882 -2.511 1.00 84.19 121 ALA A CA 1
ATOM 898 C C . ALA A 1 121 ? 11.621 9.207 -1.937 1.00 84.19 121 ALA A C 1
ATOM 900 O O . ALA A 1 121 ? 12.609 9.059 -2.650 1.00 84.19 121 ALA A O 1
ATOM 901 N N . ALA A 1 122 ? 11.562 8.722 -0.692 1.00 82.88 122 ALA A N 1
ATOM 902 C CA . ALA A 1 122 ? 12.663 7.999 -0.061 1.00 82.88 122 ALA A CA 1
ATOM 903 C C . ALA A 1 122 ? 13.007 6.696 -0.803 1.00 82.88 122 ALA A C 1
ATOM 905 O O . ALA A 1 122 ? 14.179 6.410 -1.038 1.00 82.88 122 ALA A O 1
ATOM 906 N N . GLY A 1 123 ? 11.996 5.921 -1.208 1.00 82.00 123 GLY A N 1
ATOM 907 C CA . GLY A 1 123 ? 12.187 4.685 -1.968 1.00 82.00 123 GLY A CA 1
ATOM 908 C C . GLY A 1 123 ? 12.780 4.927 -3.359 1.00 82.00 123 GLY A C 1
ATOM 909 O O . GLY A 1 123 ? 13.734 4.253 -3.741 1.00 82.00 123 GLY A O 1
ATOM 910 N N . VAL A 1 124 ? 12.260 5.916 -4.095 1.00 83.00 124 VAL A N 1
ATOM 911 C CA . VAL A 1 124 ? 12.763 6.303 -5.425 1.00 83.00 124 VAL A CA 1
ATOM 912 C C . VAL A 1 124 ? 14.183 6.855 -5.332 1.00 83.00 124 VAL A C 1
ATOM 914 O O . VAL A 1 124 ? 15.031 6.486 -6.140 1.00 83.00 124 VAL A O 1
ATOM 917 N N . TRP A 1 125 ? 14.468 7.686 -4.330 1.00 86.44 125 TRP A N 1
ATOM 918 C CA . TRP A 1 125 ? 15.808 8.216 -4.097 1.00 86.44 125 TRP A CA 1
ATOM 919 C C . TRP A 1 125 ? 16.809 7.100 -3.771 1.00 86.44 125 TRP A C 1
ATOM 921 O O . TRP A 1 125 ? 17.869 7.023 -4.391 1.00 86.44 125 TRP A O 1
ATOM 931 N N . ALA A 1 126 ? 16.449 6.176 -2.873 1.00 83.31 126 ALA A N 1
ATOM 932 C CA . ALA A 1 126 ? 17.285 5.023 -2.551 1.00 83.31 126 ALA A CA 1
ATOM 933 C C . ALA A 1 126 ? 17.531 4.138 -3.785 1.00 83.31 126 ALA A C 1
ATOM 935 O O . ALA A 1 126 ? 18.669 3.728 -4.028 1.00 83.31 126 ALA A O 1
ATOM 936 N N . ALA A 1 127 ? 16.495 3.890 -4.593 1.00 82.56 127 ALA A N 1
ATOM 937 C CA . ALA A 1 127 ? 16.614 3.146 -5.845 1.00 82.56 127 ALA A CA 1
ATOM 938 C C . ALA A 1 127 ? 17.546 3.848 -6.845 1.00 82.56 127 ALA A C 1
ATOM 940 O O . ALA A 1 127 ? 18.400 3.192 -7.435 1.00 82.56 127 ALA A O 1
ATOM 941 N N . GLY A 1 128 ? 17.421 5.170 -7.001 1.00 82.06 128 GLY A N 1
ATOM 942 C CA . GLY A 1 128 ? 18.248 5.961 -7.913 1.00 82.06 128 GLY A CA 1
ATOM 943 C C . GLY A 1 128 ? 19.723 6.007 -7.512 1.00 82.06 128 GLY A C 1
ATOM 944 O O . GLY A 1 128 ? 20.586 5.972 -8.381 1.00 82.06 128 GLY A O 1
ATOM 945 N N . GLN A 1 129 ? 20.018 6.030 -6.208 1.00 85.56 129 GLN A N 1
ATOM 946 C CA . GLN A 1 129 ? 21.393 6.129 -5.715 1.00 85.56 129 GLN A CA 1
ATOM 947 C C . GLN A 1 129 ? 22.111 4.775 -5.616 1.00 85.56 129 GLN A C 1
ATOM 949 O O . GLN A 1 129 ? 23.322 4.712 -5.809 1.00 85.56 129 GLN A O 1
ATOM 954 N N 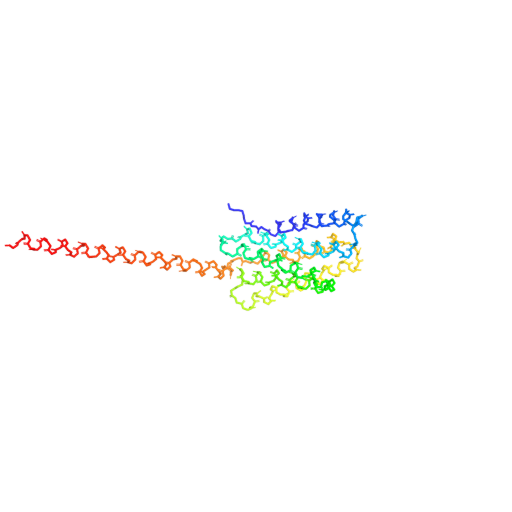. THR A 1 130 ? 21.394 3.696 -5.279 1.00 84.12 130 THR A N 1
ATOM 955 C CA . THR A 1 130 ? 22.011 2.379 -5.010 1.00 84.12 130 THR A CA 1
ATOM 956 C C . THR A 1 130 ? 21.688 1.303 -6.040 1.00 84.12 130 THR A C 1
ATOM 958 O O . THR A 1 130 ? 22.355 0.272 -6.053 1.00 84.12 130 THR A O 1
ATOM 961 N N . GLY A 1 131 ? 20.644 1.476 -6.857 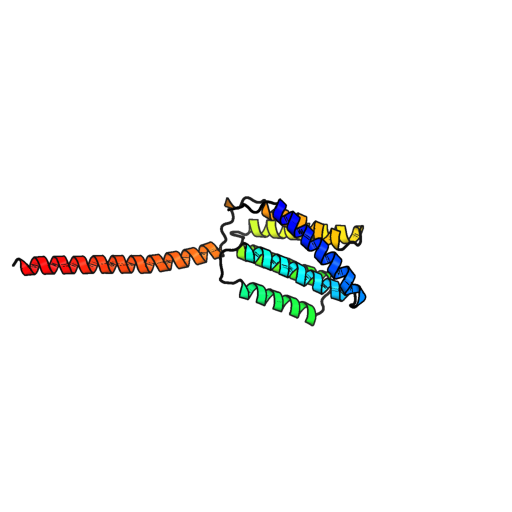1.00 79.38 131 GLY A N 1
ATOM 962 C CA . GLY A 1 131 ? 20.134 0.427 -7.749 1.00 79.38 131 GLY A CA 1
ATOM 963 C C . GLY A 1 131 ? 19.552 -0.794 -7.019 1.00 79.38 131 GLY A C 1
ATOM 964 O O . GLY A 1 131 ? 19.192 -1.781 -7.658 1.00 79.38 131 GLY A O 1
ATOM 965 N N . SER A 1 132 ? 19.452 -0.758 -5.685 1.00 80.81 132 SER A N 1
ATOM 966 C CA . SER A 1 132 ? 19.065 -1.906 -4.867 1.00 80.81 132 SER A CA 1
ATOM 967 C C . SER A 1 132 ? 17.576 -1.890 -4.528 1.00 80.81 132 SER A C 1
ATOM 969 O O . SER A 1 132 ? 17.088 -1.034 -3.785 1.00 80.81 132 SER A O 1
ATOM 971 N N . VAL A 1 133 ? 16.859 -2.906 -5.019 1.00 79.00 133 VAL A N 1
ATOM 972 C CA . VAL A 1 133 ? 15.434 -3.144 -4.723 1.00 79.00 133 VAL A CA 1
ATOM 973 C C . VAL A 1 133 ? 15.202 -3.319 -3.223 1.00 79.00 133 VAL A C 1
ATOM 975 O O . VAL A 1 133 ? 14.211 -2.827 -2.689 1.00 79.00 133 VAL A O 1
ATOM 978 N N . LEU A 1 134 ? 16.141 -3.965 -2.527 1.00 82.94 134 LEU A N 1
ATOM 979 C CA . LEU A 1 134 ? 16.058 -4.179 -1.085 1.00 82.94 134 LEU A CA 1
ATOM 980 C C . LEU A 1 134 ? 15.998 -2.846 -0.337 1.00 82.94 134 LEU A C 1
ATOM 982 O O . LEU A 1 134 ? 15.100 -2.647 0.478 1.00 82.94 134 LEU A O 1
ATOM 986 N N . LEU A 1 135 ? 16.926 -1.928 -0.629 1.00 78.69 135 LEU A N 1
ATOM 987 C CA . LEU A 1 135 ? 16.992 -0.622 0.031 1.00 78.69 135 LEU A CA 1
ATOM 988 C C . LEU A 1 135 ? 15.798 0.263 -0.320 1.00 78.69 135 LEU A C 1
ATOM 990 O O . LEU A 1 135 ? 15.293 0.968 0.554 1.00 78.69 135 LEU A O 1
ATOM 994 N N . ALA A 1 136 ? 15.330 0.210 -1.568 1.00 81.62 136 ALA A N 1
ATOM 995 C CA . ALA A 1 136 ? 14.151 0.949 -2.001 1.00 81.62 136 ALA A CA 1
ATOM 996 C C . ALA A 1 136 ? 12.899 0.509 -1.224 1.00 81.62 136 ALA A C 1
ATOM 998 O O . ALA A 1 136 ? 12.199 1.341 -0.642 1.00 81.62 136 ALA A O 1
ATOM 999 N N . VAL A 1 137 ? 12.660 -0.806 -1.145 1.00 79.19 137 VAL A N 1
ATOM 1000 C CA . VAL A 1 137 ? 11.527 -1.383 -0.406 1.00 79.19 137 VAL A CA 1
ATOM 1001 C C . VAL A 1 137 ? 11.673 -1.115 1.091 1.00 79.19 137 VAL A C 1
ATOM 1003 O O . VAL A 1 137 ? 10.733 -0.648 1.729 1.00 79.19 137 VAL A O 1
ATOM 1006 N N . TRP A 1 138 ? 12.860 -1.339 1.654 1.00 81.62 138 TRP A N 1
ATOM 1007 C CA . TRP A 1 138 ? 13.150 -1.080 3.064 1.00 81.62 138 TRP A CA 1
ATOM 1008 C C . TRP A 1 138 ? 12.871 0.373 3.456 1.00 81.62 138 TRP A C 1
ATOM 1010 O O . TRP A 1 138 ? 12.155 0.615 4.425 1.00 81.62 138 TRP A O 1
ATOM 1020 N N . SER A 1 139 ? 13.371 1.333 2.674 1.00 80.25 139 SER A N 1
ATOM 1021 C CA . SER A 1 139 ? 13.196 2.766 2.943 1.00 80.25 139 SER A CA 1
ATOM 1022 C C . SER A 1 139 ? 11.730 3.179 2.845 1.00 80.25 139 SER A C 1
ATOM 1024 O O . SER A 1 139 ? 11.228 3.876 3.725 1.00 80.25 139 SER A O 1
ATOM 1026 N N . PHE A 1 140 ? 11.017 2.691 1.824 1.00 78.75 140 PHE A N 1
ATOM 1027 C CA . PHE A 1 140 ? 9.585 2.937 1.674 1.00 78.75 140 PHE A CA 1
ATOM 1028 C C . PHE A 1 140 ? 8.806 2.432 2.896 1.00 78.75 140 PHE A C 1
ATOM 1030 O O . PHE A 1 140 ? 8.081 3.193 3.538 1.00 78.75 140 PHE A O 1
ATOM 1037 N N . PHE A 1 141 ? 8.985 1.162 3.270 1.00 75.62 141 PHE A N 1
ATOM 1038 C CA . PHE A 1 141 ? 8.240 0.571 4.380 1.00 75.62 141 PHE A CA 1
ATOM 1039 C C . PHE A 1 141 ? 8.650 1.121 5.753 1.00 75.62 141 PHE A C 1
ATOM 1041 O O . PHE A 1 141 ? 7.798 1.191 6.637 1.00 75.62 141 PHE A O 1
ATOM 1048 N N . LEU A 1 142 ? 9.899 1.560 5.940 1.00 76.25 142 LEU A N 1
ATOM 1049 C CA . LEU A 1 142 ? 10.340 2.246 7.160 1.00 76.25 142 LEU A CA 1
ATOM 1050 C C . LEU A 1 142 ? 9.571 3.546 7.392 1.00 76.25 142 LEU A C 1
ATOM 1052 O O . LEU A 1 142 ? 9.044 3.767 8.483 1.00 76.25 142 LEU A O 1
ATOM 1056 N N . VAL A 1 143 ? 9.461 4.383 6.356 1.00 76.00 143 VAL A N 1
ATOM 1057 C CA . VAL A 1 143 ? 8.702 5.640 6.435 1.00 76.00 143 VAL A CA 1
ATOM 1058 C C . VAL A 1 143 ? 7.212 5.352 6.644 1.00 76.00 143 VAL A C 1
ATOM 1060 O O . VAL A 1 143 ? 6.556 6.027 7.432 1.00 76.00 143 VAL A O 1
ATOM 1063 N N . GLN A 1 144 ? 6.677 4.293 6.028 1.00 70.56 144 GLN A N 1
ATOM 1064 C CA . GLN A 1 144 ? 5.296 3.849 6.262 1.00 70.56 144 GLN A CA 1
ATOM 1065 C C . GLN A 1 144 ? 5.065 3.320 7.689 1.00 70.56 144 GLN A C 1
ATOM 1067 O O . GLN A 1 144 ? 3.993 3.527 8.261 1.00 70.56 144 GLN A O 1
ATOM 1072 N N . ALA A 1 145 ? 6.053 2.656 8.297 1.00 68.88 145 ALA A N 1
ATOM 1073 C CA . ALA A 1 145 ? 5.965 2.138 9.663 1.00 68.88 145 ALA A CA 1
ATOM 1074 C C . ALA A 1 145 ? 5.889 3.258 10.716 1.00 68.88 145 ALA A C 1
ATOM 1076 O O . ALA A 1 145 ? 5.313 3.045 11.787 1.00 68.88 145 ALA A O 1
ATOM 1077 N N . LEU A 1 146 ? 6.379 4.461 10.393 1.00 67.38 146 LEU A N 1
ATOM 1078 C CA . LEU A 1 146 ? 6.281 5.647 11.248 1.00 67.38 146 LEU A CA 1
ATOM 1079 C C . LEU A 1 146 ? 4.823 6.086 11.494 1.00 67.38 146 LEU A C 1
ATOM 1081 O O . LEU A 1 146 ? 4.505 6.627 12.554 1.00 67.38 146 LEU A O 1
ATOM 1085 N N . PHE A 1 147 ? 3.894 5.779 10.582 1.00 61.56 147 PHE A N 1
ATOM 1086 C CA . PHE A 1 147 ? 2.464 6.023 10.813 1.00 61.56 147 PHE A CA 1
ATOM 1087 C C . PHE A 1 147 ? 1.913 5.193 11.986 1.00 61.56 147 PHE A C 1
ATOM 1089 O O . PHE A 1 147 ? 1.017 5.624 12.708 1.00 61.56 147 PHE A O 1
ATOM 1096 N N . GLY A 1 148 ? 2.480 4.003 12.222 1.00 56.72 148 GLY A N 1
ATOM 1097 C CA . GLY A 1 148 ? 2.075 3.105 13.305 1.00 56.72 148 GLY A CA 1
ATOM 1098 C C . GLY A 1 148 ? 2.372 3.638 14.711 1.00 56.72 148 GLY A C 1
ATOM 1099 O O . GLY A 1 148 ? 1.768 3.154 15.668 1.00 56.72 148 GLY A O 1
ATOM 1100 N N . SER A 1 149 ? 3.263 4.629 14.840 1.00 50.97 149 SER A N 1
ATOM 1101 C CA . SER A 1 149 ? 3.588 5.285 16.114 1.00 50.97 149 SER A CA 1
ATOM 1102 C C . SER A 1 149 ? 2.668 6.450 16.488 1.00 50.97 149 SER A C 1
ATOM 1104 O O . SER A 1 149 ? 2.775 6.945 17.610 1.00 50.97 149 SER A O 1
ATOM 1106 N N . LEU A 1 150 ? 1.742 6.880 15.617 1.00 50.09 150 LEU A N 1
ATOM 1107 C CA . LEU A 1 150 ? 0.772 7.903 16.012 1.00 50.09 150 LEU A CA 1
ATOM 1108 C C . LEU A 1 150 ? -0.209 7.351 17.071 1.00 50.09 150 LEU A C 1
ATOM 1110 O O . LEU A 1 150 ? -0.743 6.247 16.903 1.00 50.09 150 LEU A O 1
ATOM 1114 N N . PRO A 1 151 ? -0.475 8.095 18.168 1.00 41.22 151 PRO A N 1
ATOM 1115 C CA . PRO A 1 151 ? -1.361 7.655 19.239 1.00 41.22 151 PRO A CA 1
ATOM 1116 C C . PRO A 1 151 ? -2.755 7.292 18.713 1.00 41.22 151 PRO A C 1
ATOM 1118 O O . PRO A 1 151 ? -3.522 8.134 18.244 1.00 41.22 151 PRO A O 1
ATOM 1121 N N . ARG A 1 152 ? -3.120 6.013 18.851 1.00 48.44 152 ARG A N 1
ATOM 1122 C CA . ARG A 1 152 ? -4.419 5.455 18.434 1.00 48.44 152 ARG A CA 1
ATOM 1123 C C . ARG A 1 152 ? -5.627 6.034 19.190 1.00 48.44 152 ARG A C 1
ATOM 1125 O O . ARG A 1 152 ? -6.756 5.670 18.871 1.00 48.44 152 ARG A O 1
ATOM 1132 N N . SER A 1 153 ? -5.430 6.938 20.155 1.00 43.56 153 SER A N 1
ATOM 1133 C CA . SER A 1 153 ? -6.522 7.592 20.895 1.00 43.56 153 SER A CA 1
ATOM 1134 C C . SER A 1 153 ? -7.373 8.528 20.027 1.00 43.56 153 SER A C 1
ATOM 1136 O O . SER A 1 153 ? -8.518 8.789 20.381 1.00 43.56 153 SER A O 1
ATOM 1138 N N . LEU A 1 154 ? -6.868 8.968 18.867 1.00 45.28 154 LEU A N 1
ATOM 1139 C CA . LEU A 1 154 ? -7.599 9.843 17.937 1.00 45.28 154 LEU A CA 1
ATOM 1140 C C . LEU A 1 154 ? -8.242 9.101 16.753 1.00 45.28 154 LEU A C 1
ATOM 1142 O O . LEU A 1 154 ? -8.951 9.705 15.954 1.00 45.28 154 LEU A O 1
ATOM 1146 N N . THR A 1 155 ? -8.010 7.790 16.627 1.00 49.78 155 THR A N 1
ATOM 1147 C CA . THR A 1 155 ? -8.282 7.034 15.392 1.00 49.78 155 THR A CA 1
ATOM 1148 C C . THR A 1 155 ? -9.204 5.847 15.674 1.00 49.78 155 THR A C 1
ATOM 1150 O O . THR A 1 155 ? -8.841 4.690 15.467 1.00 49.78 155 THR A O 1
ATOM 1153 N N . LYS A 1 156 ? -10.411 6.099 16.198 1.00 49.72 156 LYS A N 1
ATOM 1154 C CA . LYS A 1 156 ? -11.475 5.086 16.110 1.00 49.72 156 LYS A CA 1
ATOM 1155 C C . LYS A 1 156 ? -11.956 5.051 14.650 1.00 49.72 156 LYS A C 1
ATOM 1157 O O . LYS A 1 156 ? -12.373 6.096 14.154 1.00 49.72 156 LYS A O 1
ATOM 1162 N N . PRO A 1 157 ? -11.899 3.896 13.960 1.00 53.66 157 PRO A N 1
ATOM 1163 C CA . PRO A 1 157 ? -12.303 3.788 12.559 1.00 53.66 157 PRO A CA 1
ATOM 1164 C C . PRO A 1 157 ? -13.737 4.284 12.347 1.00 53.66 157 PRO A C 1
ATOM 1166 O O . PRO A 1 157 ? -14.645 3.835 13.049 1.00 53.66 157 PRO A O 1
ATOM 1169 N N . ALA A 1 158 ? -13.964 5.152 11.359 1.00 54.12 158 ALA A N 1
ATOM 1170 C CA . ALA A 1 158 ? -15.303 5.648 11.025 1.00 54.12 158 ALA A CA 1
ATOM 1171 C C . ALA A 1 158 ? -16.256 4.507 10.623 1.00 54.12 158 ALA A C 1
ATOM 1173 O O . ALA A 1 158 ? -17.432 4.520 10.985 1.00 54.12 158 ALA A O 1
ATOM 1174 N N . LEU A 1 159 ? -15.736 3.476 9.944 1.00 53.94 159 LEU A N 1
ATOM 1175 C CA . LEU A 1 159 ? -16.504 2.286 9.576 1.00 53.94 159 LEU A CA 1
ATOM 1176 C C . LEU A 1 159 ? -16.859 1.432 10.801 1.00 53.94 159 LEU A C 1
ATOM 1178 O O . LEU A 1 159 ? -17.993 0.988 10.925 1.00 53.94 159 LEU A O 1
ATOM 1182 N N . THR A 1 160 ? -15.921 1.246 11.736 1.00 54.34 160 THR A N 1
ATOM 1183 C CA . THR A 1 160 ? -16.191 0.521 12.988 1.00 54.34 160 THR A CA 1
ATOM 1184 C C . THR A 1 160 ? -17.179 1.291 13.854 1.00 54.34 160 THR A C 1
ATOM 1186 O O . THR A 1 160 ? -18.059 0.672 14.432 1.00 54.34 160 THR A O 1
ATOM 1189 N N . ARG A 1 161 ? -17.101 2.628 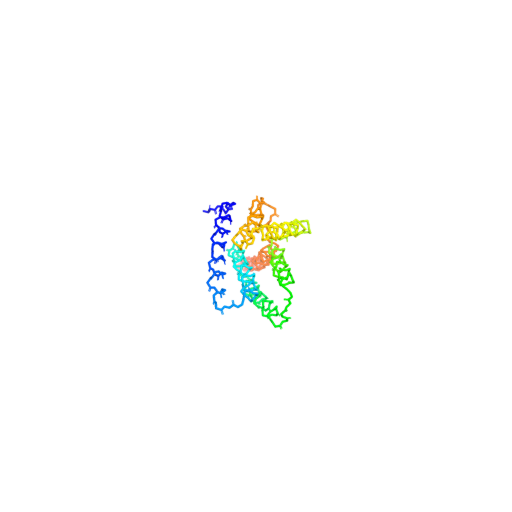13.888 1.00 54.47 161 ARG A N 1
ATOM 1190 C CA . ARG A 1 161 ? -18.089 3.468 14.572 1.00 54.47 161 ARG A CA 1
ATOM 1191 C C . ARG A 1 161 ? -19.468 3.357 13.930 1.00 54.47 161 ARG A C 1
ATOM 1193 O O . ARG A 1 161 ? -20.417 3.127 14.656 1.00 54.47 161 ARG A O 1
ATOM 1200 N N . ARG A 1 162 ? -19.589 3.456 12.600 1.00 55.81 162 ARG A N 1
ATOM 1201 C CA . ARG A 1 162 ? -20.887 3.315 11.913 1.00 55.81 162 ARG A CA 1
ATOM 1202 C C . ARG A 1 162 ? -21.484 1.924 12.075 1.00 55.81 162 ARG A C 1
ATOM 1204 O O . ARG A 1 162 ? -22.670 1.821 12.348 1.00 55.81 162 ARG A O 1
ATOM 1211 N N . VAL A 1 163 ? -20.674 0.873 11.927 1.00 59.12 163 VAL A N 1
ATOM 1212 C CA . VAL A 1 163 ? -21.125 -0.514 12.112 1.00 59.12 163 VAL A CA 1
ATOM 1213 C C . VAL A 1 163 ? -21.552 -0.735 13.560 1.00 59.12 163 VAL A C 1
ATOM 1215 O O . VAL A 1 163 ? -22.635 -1.260 13.797 1.00 59.12 163 VAL A O 1
ATOM 1218 N N . GLN A 1 164 ? -20.762 -0.264 14.524 1.00 57.88 164 GLN A N 1
ATOM 1219 C CA . GLN A 1 164 ? -21.101 -0.362 15.937 1.00 57.88 164 GLN A CA 1
ATOM 1220 C C . GLN A 1 164 ? -22.340 0.470 16.293 1.00 57.88 164 GLN A C 1
ATOM 1222 O O . GLN A 1 164 ? -23.212 -0.051 16.968 1.00 57.88 164 GLN A O 1
ATOM 1227 N N . GLU A 1 165 ? -22.495 1.685 15.765 1.00 58.62 165 GLU A N 1
ATOM 1228 C CA . GLU A 1 165 ? -23.710 2.496 15.925 1.00 58.62 165 GLU A CA 1
ATOM 1229 C C . GLU A 1 165 ? -24.932 1.818 15.290 1.00 58.62 165 GLU A C 1
ATOM 1231 O O . GLU A 1 165 ? -26.014 1.879 15.862 1.00 58.62 165 GLU A O 1
ATOM 1236 N N . SER A 1 166 ? -24.796 1.132 14.148 1.00 58.38 166 SER A N 1
ATOM 1237 C CA . SER A 1 166 ? -25.902 0.364 13.557 1.00 58.38 166 SER A CA 1
ATOM 1238 C C . SER A 1 166 ? -26.251 -0.897 14.351 1.00 58.38 166 SER A C 1
ATOM 1240 O O . SER A 1 166 ? -27.429 -1.208 14.496 1.00 58.38 166 SER A O 1
ATOM 1242 N N . THR A 1 167 ? -25.263 -1.594 14.918 1.00 61.97 167 THR A N 1
ATOM 1243 C CA . THR A 1 167 ? -25.492 -2.757 15.788 1.00 61.97 167 THR A CA 1
ATOM 1244 C C . THR A 1 167 ? -26.061 -2.338 17.147 1.00 61.97 167 THR A C 1
ATOM 1246 O O . THR A 1 167 ? -26.982 -2.976 17.640 1.00 61.97 167 THR A O 1
ATOM 1249 N N . GLU A 1 168 ? -25.587 -1.236 17.729 1.00 59.34 168 GLU A N 1
ATOM 1250 C CA . GLU A 1 168 ? -26.133 -0.645 18.957 1.00 59.34 168 GLU A CA 1
ATOM 1251 C C . GLU A 1 168 ? -27.536 -0.072 18.735 1.00 59.34 168 GLU A C 1
ATOM 1253 O O . GLU A 1 168 ? -28.378 -0.171 19.621 1.00 59.34 168 GLU A O 1
ATOM 1258 N N . ARG A 1 169 ? -27.829 0.486 17.552 1.00 59.59 169 ARG A N 1
ATOM 1259 C CA . ARG A 1 169 ? -29.181 0.929 17.183 1.00 59.59 169 ARG A CA 1
ATOM 1260 C C . ARG A 1 169 ? -30.125 -0.260 16.969 1.00 59.59 169 ARG A C 1
ATOM 1262 O O . ARG A 1 169 ? -31.265 -0.175 17.401 1.00 59.59 169 ARG A O 1
ATOM 1269 N N . GLY A 1 170 ? -29.651 -1.364 16.385 1.00 61.66 170 GLY A N 1
ATOM 1270 C CA . GLY A 1 170 ? -30.403 -2.622 16.284 1.00 61.66 170 GLY A CA 1
ATOM 1271 C C . GLY A 1 170 ? -30.702 -3.246 17.652 1.00 61.66 170 GLY A C 1
ATOM 1272 O O . GLY A 1 170 ? -31.856 -3.524 17.948 1.00 61.66 170 GLY A O 1
ATOM 1273 N N . MET A 1 171 ? -29.695 -3.345 18.528 1.00 61.00 171 MET A N 1
ATOM 1274 C CA . MET A 1 171 ? -29.878 -3.813 19.911 1.00 61.00 171 MET A CA 1
ATOM 1275 C C . MET A 1 171 ? -30.754 -2.876 20.750 1.00 61.00 171 MET A C 1
ATOM 1277 O O . MET A 1 171 ? -31.476 -3.336 21.629 1.00 61.00 171 MET A O 1
ATOM 1281 N N . ARG A 1 172 ? -30.702 -1.556 20.514 1.00 59.75 172 ARG A N 1
ATOM 1282 C CA . ARG A 1 172 ? -31.608 -0.607 21.177 1.00 59.75 172 ARG A CA 1
ATOM 1283 C C . ARG A 1 172 ? -33.051 -0.794 20.735 1.00 59.75 172 ARG A C 1
ATOM 1285 O O . ARG A 1 172 ? -33.910 -0.658 21.587 1.00 59.75 172 ARG A O 1
ATOM 1292 N N . LEU A 1 173 ? -33.308 -1.099 19.463 1.00 62.75 173 LEU A N 1
ATOM 1293 C CA . LEU A 1 173 ? -34.662 -1.371 18.974 1.00 62.75 173 LEU A CA 1
ATOM 1294 C C . LEU A 1 173 ? -35.226 -2.658 19.594 1.00 62.75 173 LEU A C 1
ATOM 1296 O O . LEU A 1 173 ? -36.323 -2.607 20.132 1.00 62.75 173 LEU A O 1
ATOM 1300 N N . GLU A 1 174 ? -34.447 -3.747 19.648 1.00 62.50 174 GLU A N 1
ATOM 1301 C CA . GLU A 1 174 ? -34.840 -4.973 20.376 1.00 62.50 174 GLU A CA 1
ATOM 1302 C C . GLU A 1 174 ? -35.068 -4.711 21.873 1.00 62.50 174 GLU A C 1
ATOM 1304 O O . GLU A 1 174 ? -36.056 -5.160 22.446 1.00 62.50 174 GLU A O 1
ATOM 1309 N N . SER A 1 175 ? -34.188 -3.937 22.518 1.00 67.19 175 SER A N 1
ATOM 1310 C CA . SER A 1 175 ? -34.328 -3.608 23.942 1.00 67.19 175 SER A CA 1
ATOM 1311 C C . SER A 1 175 ? -35.530 -2.709 24.239 1.00 67.19 175 SER A C 1
ATOM 1313 O O . SER A 1 175 ? -36.071 -2.783 25.345 1.00 67.19 175 SER A O 1
ATOM 1315 N N . ASP A 1 176 ? -35.900 -1.816 23.321 1.00 69.81 176 ASP A N 1
ATOM 1316 C CA . ASP A 1 176 ? -37.068 -0.949 23.482 1.00 69.81 176 ASP A CA 1
ATOM 1317 C C . ASP A 1 176 ? -38.346 -1.773 23.291 1.00 69.81 176 ASP A C 1
ATOM 1319 O O . ASP A 1 176 ? -39.269 -1.672 24.095 1.00 69.81 176 ASP A O 1
ATOM 1323 N N . GLU A 1 177 ? -38.362 -2.682 22.316 1.00 71.81 177 GLU A N 1
ATOM 1324 C CA . GLU A 1 177 ? -39.473 -3.604 22.061 1.00 71.81 177 GLU A CA 1
ATOM 1325 C C . GLU A 1 177 ? -39.704 -4.567 23.245 1.00 71.81 177 GLU A C 1
ATOM 1327 O O . GLU A 1 177 ? -40.833 -4.704 23.725 1.00 71.81 177 GLU A O 1
ATOM 1332 N N . ASP A 1 178 ? -38.631 -5.097 23.845 1.00 75.38 178 ASP A N 1
ATOM 1333 C CA . ASP A 1 178 ? -38.677 -5.881 25.091 1.00 75.38 178 ASP A CA 1
ATOM 1334 C C . ASP A 1 178 ? -39.192 -5.068 26.296 1.00 75.38 178 ASP A C 1
ATOM 1336 O O . ASP A 1 178 ? -39.884 -5.594 27.183 1.00 75.38 178 ASP A O 1
ATOM 1340 N N . SER A 1 179 ? -38.843 -3.779 26.358 1.00 78.69 179 SER A N 1
ATOM 1341 C CA . SER A 1 179 ? -39.299 -2.849 27.397 1.00 78.69 179 SER A CA 1
ATOM 1342 C C . SER A 1 179 ? -40.799 -2.566 27.263 1.00 78.69 179 SER A C 1
ATOM 1344 O O . SER A 1 179 ? -41.538 -2.651 28.252 1.00 78.69 179 SER A O 1
ATOM 1346 N N . PHE A 1 180 ? -41.274 -2.326 26.037 1.00 79.38 180 PHE A N 1
ATOM 1347 C CA . PHE A 1 180 ? -42.690 -2.132 25.725 1.00 79.38 180 PHE A CA 1
ATOM 1348 C C . PHE A 1 180 ? -43.521 -3.392 25.999 1.00 79.38 180 PHE A C 1
ATOM 1350 O O . PHE A 1 180 ? -44.560 -3.297 26.658 1.00 79.38 180 PHE A O 1
ATOM 1357 N N . GLU A 1 181 ? -43.058 -4.583 25.606 1.00 82.06 181 GLU A N 1
ATOM 1358 C CA . GLU A 1 181 ? -43.752 -5.834 25.934 1.00 82.06 181 GLU A CA 1
ATOM 1359 C C . GLU A 1 181 ? -43.829 -6.083 27.448 1.00 82.06 181 GLU A C 1
ATOM 1361 O O . GLU A 1 181 ? -44.853 -6.540 27.967 1.00 82.06 181 GLU A O 1
ATOM 1366 N N . ARG A 1 182 ? -42.748 -5.805 28.193 1.00 81.75 182 ARG A N 1
ATOM 1367 C CA . ARG A 1 182 ? -42.759 -5.914 29.663 1.00 81.75 182 ARG A CA 1
ATOM 1368 C C . ARG A 1 182 ? -43.750 -4.942 30.294 1.00 81.75 182 ARG A C 1
ATOM 1370 O O . ARG A 1 182 ? -44.468 -5.340 31.213 1.00 81.75 182 ARG A O 1
ATOM 1377 N N . ALA A 1 183 ? -43.816 -3.706 29.804 1.00 83.44 183 ALA A N 1
ATOM 1378 C CA . ALA A 1 183 ? -44.786 -2.722 30.271 1.00 83.44 183 ALA A CA 1
ATOM 1379 C C . ALA A 1 183 ? -46.231 -3.172 29.987 1.00 83.44 183 ALA A C 1
ATOM 1381 O O . ALA A 1 183 ? -47.080 -3.096 30.877 1.00 83.44 183 ALA A O 1
ATOM 1382 N N . HIS A 1 184 ? -46.495 -3.724 28.799 1.00 86.25 184 HIS A N 1
ATOM 1383 C CA . HIS A 1 184 ? -47.814 -4.227 28.412 1.00 86.25 184 HIS A CA 1
ATOM 1384 C C . HIS A 1 184 ? -48.274 -5.409 29.281 1.00 86.25 184 HIS A C 1
ATOM 1386 O O . HIS A 1 184 ? -49.374 -5.384 29.836 1.00 86.25 184 HIS A O 1
ATOM 1392 N N . ARG A 1 185 ? -47.402 -6.404 29.501 1.00 86.06 185 ARG A N 1
ATOM 1393 C CA . ARG A 1 185 ? -47.692 -7.556 30.378 1.00 86.06 185 ARG A CA 1
ATOM 1394 C C . ARG A 1 185 ? -47.990 -7.134 31.820 1.00 86.06 185 ARG A C 1
ATOM 1396 O O . ARG A 1 185 ? -48.889 -7.687 32.454 1.00 86.06 185 ARG A O 1
ATOM 1403 N N . ASN A 1 186 ? -47.272 -6.136 32.337 1.00 88.94 186 ASN A N 1
ATOM 1404 C CA . ASN A 1 186 ? -47.532 -5.590 33.670 1.00 88.94 186 ASN A CA 1
ATOM 1405 C C . ASN A 1 186 ? -48.879 -4.860 33.750 1.00 88.94 186 ASN A C 1
ATOM 1407 O O . ASN A 1 186 ? -49.592 -5.013 34.744 1.00 88.94 186 ASN A O 1
ATOM 1411 N N . ALA A 1 187 ? -49.246 -4.105 32.711 1.00 88.94 187 ALA A N 1
ATOM 1412 C CA . ALA A 1 187 ? -50.539 -3.434 32.640 1.00 88.94 187 ALA A CA 1
ATOM 1413 C C . ALA A 1 187 ? -51.699 -4.446 32.611 1.00 88.94 187 ALA A C 1
ATOM 1415 O O . ALA A 1 187 ? -52.640 -4.318 33.395 1.00 88.94 187 ALA A O 1
ATOM 1416 N N . GLU A 1 188 ? -51.604 -5.506 31.801 1.00 91.62 188 GLU A N 1
ATOM 1417 C CA . GLU A 1 188 ? -52.616 -6.571 31.786 1.00 91.62 188 GLU A CA 1
ATOM 1418 C C . GLU A 1 188 ? -52.748 -7.278 33.140 1.00 91.62 188 GLU A C 1
ATOM 1420 O O . GLU A 1 188 ? -53.859 -7.542 33.606 1.00 91.62 188 GLU A O 1
ATOM 1425 N N . ALA A 1 189 ? -51.624 -7.587 33.790 1.00 88.38 189 ALA A N 1
ATOM 1426 C CA . ALA A 1 189 ? -51.631 -8.239 35.095 1.00 88.38 189 ALA A CA 1
ATOM 1427 C C . ALA A 1 189 ? -52.291 -7.359 36.169 1.00 88.38 189 ALA A C 1
ATOM 1429 O O . ALA A 1 189 ? -53.014 -7.871 37.028 1.00 88.38 189 ALA A O 1
ATOM 1430 N N . ALA A 1 190 ? -52.079 -6.040 36.115 1.00 89.06 190 ALA A N 1
ATOM 1431 C CA . ALA A 1 190 ? -52.726 -5.089 37.012 1.00 89.06 190 ALA A CA 1
ATOM 1432 C C . ALA A 1 190 ? -54.247 -5.037 36.790 1.00 89.06 190 ALA A C 1
ATOM 1434 O O . ALA A 1 190 ? -55.005 -5.103 37.758 1.00 89.06 190 ALA A O 1
ATOM 1435 N N . VAL A 1 191 ? -54.700 -5.004 35.532 1.00 88.69 191 VAL A N 1
ATOM 1436 C CA . VAL A 1 191 ? -56.133 -4.996 35.193 1.00 88.69 191 VAL A CA 1
ATOM 1437 C C . VAL A 1 191 ? -56.817 -6.289 35.640 1.00 88.69 191 VAL A C 1
ATOM 1439 O O . VAL A 1 191 ? -57.858 -6.220 36.289 1.00 88.69 191 VAL A O 1
ATOM 1442 N N . ARG A 1 192 ? -56.206 -7.461 35.405 1.00 88.50 192 ARG A N 1
ATOM 1443 C CA . ARG A 1 192 ? -56.754 -8.752 35.872 1.00 88.50 192 ARG A CA 1
ATOM 1444 C C . ARG A 1 192 ? -56.885 -8.821 37.395 1.00 88.50 192 ARG A C 1
ATOM 1446 O O . ARG A 1 192 ? -57.833 -9.409 37.906 1.00 88.50 192 ARG A O 1
ATOM 1453 N N . ARG A 1 193 ? -55.944 -8.224 38.136 1.00 85.75 193 ARG A N 1
ATOM 1454 C CA . ARG A 1 193 ? -56.014 -8.148 39.607 1.00 85.75 193 ARG A CA 1
ATOM 1455 C C . ARG A 1 193 ? -57.130 -7.228 40.089 1.00 85.75 193 ARG A C 1
ATOM 1457 O O . ARG A 1 193 ? -57.730 -7.521 41.116 1.00 85.75 193 ARG A O 1
ATOM 1464 N N . LEU A 1 194 ? -57.395 -6.135 39.375 1.00 83.69 194 LEU A N 1
ATOM 1465 C CA . LEU A 1 194 ? -58.490 -5.219 39.697 1.00 83.69 194 LEU A CA 1
ATOM 1466 C C . LEU A 1 194 ? -59.853 -5.848 39.389 1.00 83.69 194 LEU A C 1
ATOM 1468 O O . LEU A 1 194 ? -60.747 -5.761 40.222 1.00 83.69 194 LEU A O 1
ATOM 1472 N N . SER A 1 195 ? -59.988 -6.548 38.261 1.00 85.94 195 SER A N 1
ATOM 1473 C CA . SER A 1 195 ? -61.237 -7.222 37.881 1.00 85.94 195 SER A CA 1
A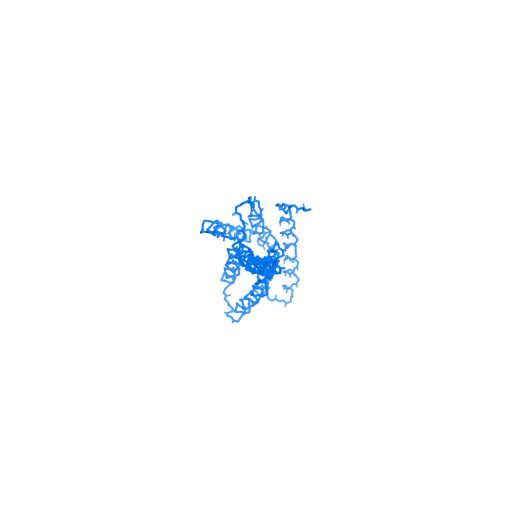TOM 1474 C C . SER A 1 195 ? -61.554 -8.461 38.721 1.00 85.94 195 SER A C 1
ATOM 1476 O O . SER A 1 195 ? -62.709 -8.835 38.839 1.00 85.94 195 SER A O 1
ATOM 1478 N N . ALA A 1 196 ? -60.546 -9.126 39.294 1.00 82.69 196 ALA A N 1
ATOM 1479 C CA . ALA A 1 196 ? -60.748 -10.274 40.185 1.00 82.69 196 ALA A CA 1
ATOM 1480 C C . ALA A 1 196 ? -61.079 -9.874 41.637 1.00 82.69 196 ALA A C 1
ATOM 1482 O O . ALA A 1 196 ? -61.337 -10.744 42.467 1.00 82.69 196 ALA A O 1
ATOM 1483 N N . ARG A 1 197 ? -61.006 -8.576 41.967 1.00 65.44 197 ARG A N 1
ATOM 1484 C CA . ARG A 1 197 ? -61.229 -8.038 43.319 1.00 65.44 197 ARG A CA 1
ATOM 1485 C C . ARG A 1 197 ? -62.527 -7.222 43.440 1.00 65.44 197 ARG A C 1
ATOM 1487 O O . ARG A 1 197 ? -62.793 -6.706 44.524 1.00 65.44 197 ARG A O 1
ATOM 1494 N N . SER A 1 198 ? -63.291 -7.105 42.353 1.00 52.66 198 SER A N 1
ATOM 1495 C CA . SER A 1 198 ? -64.675 -6.606 42.297 1.00 52.66 198 SER A CA 1
ATOM 1496 C C . SER A 1 198 ? -65.650 -7.769 42.231 1.00 52.66 198 SER A C 1
ATOM 1498 O O . SER A 1 198 ? -66.666 -7.719 42.950 1.00 52.66 198 SER A O 1
#

Radius of gyration: 25.46 Å; chains: 1; bounding box: 87×33×63 Å

Sequence (198 aa):
MKTPSFLNGAALAFALSIAAAALFATLTMVIMPGVVMHWLIAGLGLAYTLYLLRQTVARVGRVTTVAVWCIGTVATWVFSPSLAMTLIIHVGMVWIIRVLYFSNGALPALLDLGLSALALAAGVWAAGQTGSVLLAVWSFFLVQALFGSLPRSLTKPALTRRVQESTERGMRLESDEDSFERAHRNAEAAVRRLSARS